Protein AF-0000000086531220 (afdb_homodimer)

Secondary structure (DSSP, 8-state):
---------HHHHHHHHHHHTT--HHHHHHHH---HHHHHHHHHHHHSS----PPPP--GGGGGSSHHHHHHHHHHHHHHHHHHHHHHHS--TT--GGGHHHHHHHHHHHHHHHHHTSGGG-SS-HHHHHHHHHHHHHHHHHTTTT----SEEEEE-TTT--EEEEETT-SS---TTTS---------/---------HHHHHHHHHHHTT--HHHHHHHH---HHHHHHHHHHHHSS----PPPP--GGGGGSSHHHHHHHHHHHHHHHHHHHHHHHS--TT--GGGHHHHHHHHHHHHHHHHHTSGGG-SS-HHHHHHHHHHHHHHHHHHTTT----SEEEEE-TTT--EEEEETT-SS---TTTS---------

InterPro domains:
  IPR007944 Flagellar transcriptional activator FlhC [PF05280] (13-143)

pLDDT: mean 85.83, std 17.4, range [22.25, 98.56]

Structure (mmCIF, N/CA/C/O backbone):
data_AF-0000000086531220-model_v1
#
loop_
_entity.id
_entity.type
_entity.pdbx_description
1 polymer 'Uncharacterized protein'
#
loop_
_atom_site.group_PDB
_atom_site.id
_atom_site.type_symbol
_atom_site.label_atom_id
_atom_site.label_alt_id
_atom_site.label_comp_id
_atom_site.label_asym_id
_atom_site.label_entity_id
_atom_site.label_seq_id
_atom_site.pdbx_PDB_ins_code
_atom_site.Cartn_x
_atom_site.Cartn_y
_atom_site.Cartn_z
_atom_site.occupancy
_atom_site.B_iso_or_equiv
_atom_site.auth_seq_id
_atom_site.auth_comp_id
_atom_site.auth_asym_id
_atom_site.auth_atom_id
_atom_site.pdbx_PDB_model_num
ATOM 1 N N . MET A 1 1 ? 17.875 44.375 4.316 1 23.31 1 MET A N 1
ATOM 2 C CA . MET A 1 1 ? 17.953 43.188 5.156 1 23.31 1 MET A CA 1
ATOM 3 C C . MET A 1 1 ? 17.062 42.062 4.609 1 23.31 1 MET A C 1
ATOM 5 O O . MET A 1 1 ? 15.844 42.219 4.508 1 23.31 1 MET A O 1
ATOM 9 N N . LEU A 1 2 ? 17.406 41.438 3.578 1 31.92 2 LEU A N 1
ATOM 10 C CA . LEU A 1 2 ? 16.625 40.344 3.014 1 31.92 2 LEU A CA 1
ATOM 11 C C . LEU A 1 2 ? 16.172 39.375 4.105 1 31.92 2 LEU A C 1
ATOM 13 O O . LEU A 1 2 ? 16.984 38.875 4.895 1 31.92 2 LEU A O 1
ATOM 17 N N . THR A 1 3 ? 15.125 39.594 4.812 1 38.12 3 THR A N 1
ATOM 18 C CA . THR A 1 3 ? 14.609 38.719 5.859 1 38.12 3 THR A CA 1
ATOM 19 C C . THR A 1 3 ? 14.82 37.25 5.488 1 38.12 3 THR A C 1
ATOM 21 O O . THR A 1 3 ? 14.398 36.812 4.414 1 38.12 3 THR A O 1
ATOM 24 N N . VAL A 1 4 ? 15.898 36.688 5.715 1 44.09 4 VAL A N 1
ATOM 25 C CA . VAL A 1 4 ? 16.234 35.281 5.625 1 44.09 4 VAL A CA 1
ATOM 26 C C . VAL A 1 4 ? 15 34.438 5.914 1 44.09 4 VAL A C 1
ATOM 28 O O . VAL A 1 4 ? 14.406 34.531 6.992 1 44.09 4 VAL A O 1
ATOM 31 N N . GLY A 1 5 ? 13.969 34.281 5.113 1 48.81 5 GLY A N 1
ATOM 32 C CA . GLY A 1 5 ? 12.703 33.562 5.25 1 48.81 5 GLY A CA 1
ATOM 33 C C . GLY A 1 5 ? 12.797 32.344 6.117 1 48.81 5 GLY A C 1
ATOM 34 O O . GLY A 1 5 ? 13.672 31.484 5.906 1 48.81 5 GLY A O 1
ATOM 35 N N . SER A 1 6 ? 12.648 32.469 7.504 1 64 6 SER A N 1
ATOM 36 C CA . SER A 1 6 ? 12.695 31.453 8.547 1 64 6 SER A CA 1
ATOM 37 C C . SER A 1 6 ? 12.195 30.109 8.023 1 64 6 SER A C 1
ATOM 39 O O . SER A 1 6 ? 11.383 30.062 7.102 1 64 6 SER A O 1
ATOM 41 N N . GLN A 1 7 ? 13 29.016 8.195 1 79.94 7 GLN A N 1
ATOM 42 C CA . GLN A 1 7 ? 12.594 27.656 7.871 1 79.94 7 GLN A CA 1
ATOM 43 C C . GLN A 1 7 ? 11.188 27.359 8.383 1 79.94 7 GLN A C 1
ATOM 45 O O . GLN A 1 7 ? 10.836 27.75 9.5 1 79.94 7 GLN A O 1
ATOM 50 N N . PRO A 1 8 ? 10.281 26.953 7.5 1 89.19 8 PRO A N 1
ATOM 51 C CA . PRO A 1 8 ? 8.93 26.641 7.953 1 89.19 8 PRO A CA 1
ATOM 52 C C . PRO A 1 8 ? 8.922 25.688 9.156 1 89.19 8 PRO A C 1
ATOM 54 O O . PRO A 1 8 ? 9.766 24.797 9.25 1 89.19 8 PRO A O 1
ATOM 57 N N . THR A 1 9 ? 8.086 26.078 10.062 1 91.5 9 THR A N 1
ATOM 58 C CA . THR A 1 9 ? 7.871 25.188 11.203 1 91.5 9 THR A CA 1
ATOM 59 C C . THR A 1 9 ? 7.289 23.859 10.758 1 91.5 9 THR A C 1
ATOM 61 O O . THR A 1 9 ? 6.852 23.719 9.609 1 91.5 9 THR A O 1
ATOM 64 N N . LEU A 1 10 ? 7.293 22.906 11.609 1 90.75 10 LEU A N 1
ATOM 65 C CA . LEU A 1 10 ? 6.652 21.625 11.336 1 90.75 10 LEU A CA 1
ATOM 66 C C . LEU A 1 10 ? 5.18 21.812 10.992 1 90.75 10 LEU A C 1
ATOM 68 O O . LEU A 1 10 ? 4.672 21.203 10.047 1 90.75 10 LEU A O 1
ATOM 72 N N . ASN A 1 11 ? 4.508 22.703 11.758 1 95.62 11 ASN A N 1
ATOM 73 C CA . ASN A 1 11 ? 3.096 22.969 11.531 1 95.62 11 ASN A CA 1
ATOM 74 C C . ASN A 1 11 ? 2.852 23.516 10.125 1 95.62 11 ASN A C 1
ATOM 76 O O . ASN A 1 11 ? 1.923 23.078 9.438 1 95.62 11 ASN A O 1
ATOM 80 N N . GLU A 1 12 ? 3.713 24.359 9.711 1 95.81 12 GLU A N 1
ATOM 81 C CA . GLU A 1 12 ? 3.562 24.969 8.391 1 95.81 12 GLU A CA 1
ATOM 82 C C . GLU A 1 12 ? 3.877 23.969 7.281 1 95.81 12 GLU A C 1
ATOM 84 O O . GLU A 1 12 ? 3.26 24 6.215 1 95.81 12 GLU A O 1
ATOM 89 N N . ARG A 1 13 ? 4.816 23.094 7.516 1 93.31 13 ARG A N 1
ATOM 90 C CA . ARG A 1 13 ? 5.133 22.062 6.547 1 93.31 13 ARG A CA 1
ATOM 91 C C . ARG A 1 13 ? 3.963 21.094 6.371 1 93.31 13 ARG A C 1
ATOM 93 O O . ARG A 1 13 ? 3.639 20.688 5.25 1 93.31 13 ARG A O 1
ATOM 100 N N . ILE A 1 14 ? 3.35 20.797 7.48 1 96 14 ILE A N 1
ATOM 101 C CA . ILE A 1 14 ? 2.174 19.922 7.438 1 96 14 ILE A CA 1
ATOM 102 C C . ILE A 1 14 ? 1.048 20.625 6.68 1 96 14 ILE A C 1
ATOM 104 O O . ILE A 1 14 ? 0.432 20.031 5.789 1 96 14 ILE A O 1
ATOM 108 N N . ALA A 1 15 ? 0.867 21.875 6.977 1 97.5 15 ALA A N 1
ATOM 109 C CA . ALA A 1 15 ? -0.176 22.641 6.297 1 97.5 15 ALA A CA 1
ATOM 110 C C . ALA A 1 15 ? 0.076 22.688 4.793 1 97.5 15 ALA A C 1
ATOM 112 O O . ALA A 1 15 ? -0.848 22.516 3.996 1 97.5 15 ALA A O 1
ATOM 113 N N . ARG A 1 16 ? 1.254 22.938 4.426 1 96.38 16 ARG A N 1
ATOM 114 C CA . ARG A 1 16 ? 1.603 23.062 3.014 1 96.38 16 ARG A CA 1
ATOM 115 C C . ARG A 1 16 ? 1.281 21.766 2.26 1 96.38 16 ARG A C 1
ATOM 117 O O . ARG A 1 16 ? 0.659 21.812 1.197 1 96.38 16 ARG A O 1
ATOM 124 N N . VAL A 1 17 ? 1.674 20.641 2.824 1 94.62 17 VAL A N 1
ATOM 125 C CA . VAL A 1 17 ? 1.435 19.344 2.193 1 94.62 17 VAL A CA 1
ATOM 126 C C . VAL A 1 17 ? -0.067 19.125 2.037 1 94.62 17 VAL A C 1
ATOM 128 O O . VAL A 1 17 ? 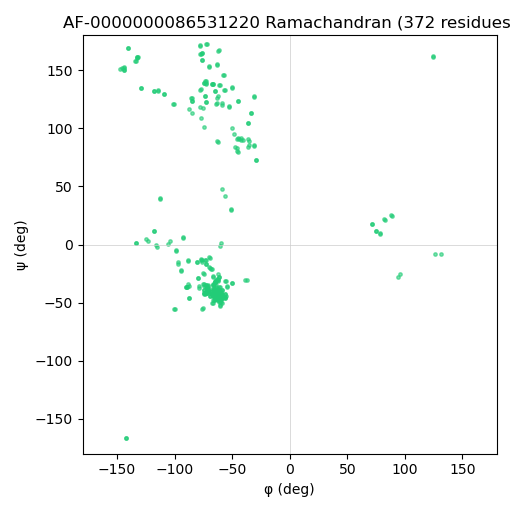-0.531 18.703 0.975 1 94.62 17 VAL A O 1
ATOM 131 N N . LEU A 1 18 ? -0.799 19.469 3.031 1 97.62 18 LEU A N 1
ATOM 132 C CA . LEU A 1 18 ? -2.234 19.219 3.023 1 97.62 18 LEU A CA 1
ATOM 133 C C . LEU A 1 18 ? -2.949 20.141 2.045 1 97.62 18 LEU A C 1
ATOM 135 O O . LEU A 1 18 ? -3.801 19.688 1.271 1 97.62 18 LEU A O 1
ATOM 139 N N . ILE A 1 19 ? -2.564 21.359 2.018 1 97.25 19 ILE A N 1
ATOM 140 C CA . ILE A 1 19 ? -3.188 22.312 1.111 1 97.25 19 ILE A CA 1
ATOM 141 C C . ILE A 1 19 ? -2.893 21.938 -0.335 1 97.25 19 ILE A C 1
ATOM 143 O O . ILE A 1 19 ? -3.793 21.922 -1.178 1 97.25 19 ILE A O 1
ATOM 147 N N . GLN A 1 20 ? -1.704 21.547 -0.57 1 95.75 20 GLN A N 1
ATOM 148 C CA . GLN A 1 20 ? -1.301 21.172 -1.918 1 95.75 20 GLN A CA 1
ATOM 149 C C . GLN A 1 20 ? -1.998 19.875 -2.354 1 95.75 20 GLN A C 1
ATOM 151 O O . GLN A 1 20 ? -2.131 19.609 -3.551 1 95.75 20 GLN A O 1
ATOM 156 N N . SER A 1 21 ? -2.473 19.078 -1.392 1 95.5 21 SER A N 1
ATOM 157 C CA . SER A 1 21 ? -3.143 17.828 -1.702 1 95.5 21 SER A CA 1
ATOM 158 C C . SER A 1 21 ? -4.652 18.016 -1.81 1 95.5 21 SER A C 1
ATOM 160 O O . SER A 1 21 ? -5.402 17.031 -1.901 1 95.5 21 SER A O 1
ATOM 162 N N . GLY A 1 22 ? -5.113 19.234 -1.737 1 93.94 22 GLY A N 1
ATOM 163 C CA . GLY A 1 22 ? -6.531 19.516 -1.883 1 93.94 22 GLY A CA 1
ATOM 164 C C . GLY A 1 22 ? -7.316 19.312 -0.603 1 93.94 22 GLY A C 1
ATOM 165 O O . GLY A 1 22 ? -8.531 19.109 -0.64 1 93.94 22 GLY A O 1
ATOM 166 N N . THR A 1 23 ? -6.641 19.344 0.419 1 96.12 23 THR A N 1
ATOM 167 C CA . THR A 1 23 ? -7.293 19.109 1.703 1 96.12 23 THR A CA 1
ATOM 168 C C . THR A 1 23 ? -8.117 20.328 2.119 1 96.12 23 THR A C 1
ATOM 170 O O . THR A 1 23 ? -7.676 21.469 1.974 1 96.12 23 THR A O 1
ATOM 173 N N . ARG A 1 24 ? -9.25 20.078 2.646 1 94.94 24 ARG A N 1
ATOM 174 C CA . ARG A 1 24 ? -10.148 21.141 3.072 1 94.94 24 ARG A CA 1
ATOM 175 C C . ARG A 1 24 ? -9.68 21.781 4.379 1 94.94 24 ARG A C 1
ATOM 177 O O . ARG A 1 24 ? -9 21.125 5.18 1 94.94 24 ARG A O 1
ATOM 184 N N . ARG A 1 25 ? -10.117 22.922 4.617 1 95.5 25 ARG A N 1
ATOM 185 C CA . ARG A 1 25 ? -9.617 23.797 5.68 1 95.5 25 ARG A CA 1
ATOM 186 C C . ARG A 1 25 ? -9.766 23.125 7.047 1 95.5 25 ARG A C 1
ATOM 188 O O . ARG A 1 25 ? -8.852 23.188 7.867 1 95.5 25 ARG A O 1
ATOM 195 N N . PRO A 1 26 ? -10.93 22.484 7.359 1 94.94 26 PRO A N 1
ATOM 196 C CA . PRO A 1 26 ? -11.07 21.922 8.703 1 94.94 26 PRO A CA 1
ATOM 197 C C . PRO A 1 26 ? -10.016 20.859 9.016 1 94.94 26 PRO A C 1
ATOM 199 O O . PRO A 1 26 ? -9.516 20.797 10.141 1 94.94 26 PRO A O 1
ATOM 202 N N . VAL A 1 27 ? -9.688 20.109 8.016 1 96.5 27 VAL A N 1
ATOM 203 C CA . VAL A 1 27 ? -8.672 19.062 8.203 1 96.5 27 VAL A CA 1
ATOM 204 C C . VAL A 1 27 ? -7.293 19.703 8.289 1 96.5 27 VAL A C 1
ATOM 206 O O . VAL A 1 27 ? -6.473 19.328 9.133 1 96.5 27 VAL A O 1
ATOM 209 N N . VAL A 1 28 ? -7.027 20.734 7.48 1 97.44 28 VAL A N 1
ATOM 210 C CA . VAL A 1 28 ? -5.754 21.438 7.531 1 97.44 28 VAL A CA 1
ATOM 211 C C . VAL A 1 28 ? -5.555 22.047 8.922 1 97.44 28 VAL A C 1
ATOM 213 O O . VAL A 1 28 ? -4.492 21.891 9.523 1 97.44 28 VAL A O 1
ATOM 216 N N . LYS A 1 29 ? -6.574 22.672 9.406 1 96.25 29 LYS A N 1
ATOM 217 C CA . LYS A 1 29 ? -6.512 23.297 10.719 1 96.25 29 LYS A CA 1
ATOM 218 C C . LYS A 1 29 ? -6.258 22.266 11.812 1 96.25 29 LYS A C 1
ATOM 220 O O . LYS A 1 29 ? -5.367 22.453 12.648 1 96.25 29 LYS A O 1
ATOM 225 N N . SER A 1 30 ? -6.957 21.188 11.773 1 95.25 30 SER A N 1
ATOM 226 C CA . SER A 1 30 ? -6.871 20.156 12.797 1 95.25 30 SER A CA 1
ATOM 227 C C . SER A 1 30 ? -5.496 19.5 12.812 1 95.25 30 SER A C 1
ATOM 229 O O . SER A 1 30 ? -4.922 19.266 13.875 1 95.25 30 SER A O 1
ATOM 231 N N . MET A 1 31 ? -4.957 19.266 11.633 1 96.38 31 MET A N 1
ATOM 232 C CA . MET A 1 31 ? -3.732 18.484 11.516 1 96.38 31 MET A CA 1
ATOM 233 C C . MET A 1 31 ? -2.5 19.375 11.641 1 96.38 31 MET A C 1
ATOM 235 O O . MET A 1 31 ? -1.465 18.938 12.148 1 96.38 31 MET A O 1
ATOM 239 N N . SER A 1 32 ? -2.547 20.578 11.141 1 97.25 32 SER A N 1
ATOM 240 C CA . SER A 1 32 ? -1.354 21.422 11.109 1 97.25 32 SER A CA 1
ATOM 241 C C . SER A 1 32 ? -1.218 22.25 12.383 1 97.25 32 SER A C 1
ATOM 243 O O . SER A 1 32 ? -0.118 22.688 12.734 1 97.25 32 SER A O 1
ATOM 245 N N . ARG A 1 33 ? -2.375 22.719 12.945 1 95.19 33 ARG A N 1
ATOM 246 C CA . ARG A 1 33 ? -2.438 23.562 14.133 1 95.19 33 ARG A CA 1
ATOM 247 C C . ARG A 1 33 ? -1.952 24.969 13.836 1 95.19 33 ARG A C 1
ATOM 249 O O . ARG A 1 33 ? -1.529 25.703 14.734 1 95.19 33 ARG A O 1
ATOM 256 N N . VAL A 1 34 ? -1.912 25.281 12.609 1 96.62 34 VAL A N 1
ATOM 257 C CA . VAL A 1 34 ? -1.604 26.656 12.195 1 96.62 34 VAL A CA 1
ATOM 258 C C . VAL A 1 34 ? -2.795 27.562 12.484 1 96.62 34 VAL A C 1
ATOM 260 O O . VAL A 1 34 ? -3.947 27.172 12.273 1 96.62 34 VAL A O 1
ATOM 263 N N . PRO A 1 35 ? -2.445 28.766 12.945 1 96.56 35 PRO A N 1
ATOM 264 C CA . PRO A 1 35 ? -3.549 29.703 13.195 1 96.56 35 PRO A CA 1
ATOM 265 C C . PRO A 1 35 ? -4.32 30.062 11.93 1 96.56 35 PRO A C 1
ATOM 267 O O . PRO A 1 35 ? -3.736 30.125 10.844 1 96.56 35 PRO A O 1
ATOM 270 N N . ASP A 1 36 ? -5.582 30.438 12.086 1 94.88 36 ASP A N 1
ATOM 271 C CA . ASP A 1 36 ? -6.539 30.641 11 1 94.88 36 ASP A CA 1
ATOM 272 C C . ASP A 1 36 ? -6.035 31.672 10 1 94.88 36 ASP A C 1
ATOM 274 O O . ASP A 1 36 ? -6.047 31.438 8.789 1 94.88 36 ASP A O 1
ATOM 278 N N . PRO A 1 37 ? -5.52 32.781 10.469 1 94.69 37 PRO A N 1
ATOM 279 C CA . PRO A 1 37 ? -5.078 33.781 9.484 1 94.69 37 PRO A CA 1
ATOM 280 C C . PRO A 1 37 ? -3.926 33.281 8.617 1 94.69 37 PRO A C 1
ATOM 282 O O . PRO A 1 37 ? -3.855 33.594 7.43 1 94.69 37 PRO A O 1
ATOM 285 N N . LYS A 1 38 ? -3.158 32.56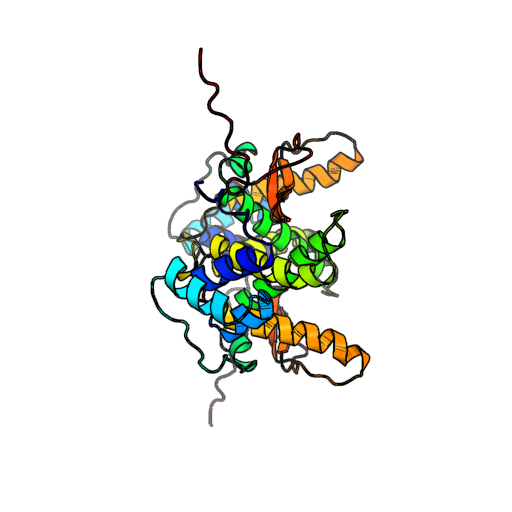2 9.219 1 96.25 38 LYS A N 1
ATOM 286 C CA . LYS A 1 38 ? -2.016 32.062 8.477 1 96.25 38 LYS A CA 1
ATOM 287 C C . LYS A 1 38 ? -2.447 30.953 7.512 1 96.25 38 LYS A C 1
ATOM 289 O O . LYS A 1 38 ? -1.89 30.828 6.418 1 96.25 38 LYS A O 1
ATOM 294 N N . ILE A 1 39 ? -3.377 30.125 7.859 1 96.31 39 ILE A N 1
ATOM 295 C CA . ILE A 1 39 ? -3.9 29.094 6.965 1 96.31 39 ILE A CA 1
ATOM 296 C C . ILE A 1 39 ? -4.465 29.75 5.707 1 96.31 39 ILE A C 1
ATOM 298 O O . ILE A 1 39 ? -4.207 29.297 4.59 1 96.31 39 ILE A O 1
ATOM 302 N N . ASP A 1 40 ? -5.227 30.812 5.945 1 94.94 40 ASP A N 1
ATOM 303 C CA . ASP A 1 40 ? -5.809 31.531 4.809 1 94.94 40 ASP A CA 1
ATOM 304 C C . ASP A 1 40 ? -4.719 32.062 3.873 1 94.94 40 ASP A C 1
ATOM 306 O O . ASP A 1 40 ? -4.84 31.938 2.65 1 94.94 40 ASP A O 1
ATOM 310 N N . GLN A 1 41 ? -3.734 32.594 4.473 1 96.19 41 GLN A N 1
ATOM 311 C CA . GLN A 1 41 ? -2.6 33.062 3.693 1 96.19 41 GLN A CA 1
ATOM 312 C C . GLN A 1 41 ? -1.94 31.938 2.918 1 96.19 41 GLN A C 1
ATOM 314 O O . GLN A 1 41 ? -1.582 32.094 1.749 1 96.19 41 GLN A O 1
ATOM 319 N N . MET A 1 42 ? -1.843 30.859 3.543 1 96.81 42 MET A N 1
ATOM 320 C CA . MET A 1 42 ? -1.149 29.734 2.934 1 96.81 42 MET A CA 1
ATOM 321 C C . MET A 1 42 ? -1.962 29.156 1.78 1 96.81 42 MET A C 1
ATOM 323 O O . MET A 1 42 ? -1.396 28.703 0.78 1 96.81 42 MET A O 1
ATOM 327 N N . TYR A 1 43 ? -3.246 29.156 1.864 1 96.31 43 TYR A N 1
ATOM 328 C CA . TYR A 1 43 ? -4.062 28.703 0.743 1 96.31 43 TYR A CA 1
ATOM 329 C C . TYR A 1 43 ? -3.818 29.562 -0.491 1 96.31 43 TYR A C 1
ATOM 331 O O . TYR A 1 43 ? -3.607 29.047 -1.588 1 96.31 43 TYR A O 1
ATOM 339 N N . THR A 1 44 ? -3.793 30.844 -0.272 1 95.12 44 THR A N 1
ATOM 340 C CA . THR A 1 44 ? -3.553 31.781 -1.37 1 95.12 44 THR A CA 1
ATOM 341 C C . THR A 1 44 ? -2.158 31.578 -1.956 1 95.12 44 THR A C 1
ATOM 343 O O . THR A 1 44 ? -1.988 31.562 -3.178 1 95.12 44 THR A O 1
ATOM 346 N N . GLN A 1 45 ? -1.237 31.375 -1.149 1 94.75 45 GLN A N 1
ATOM 347 C CA . GLN A 1 45 ? 0.156 31.234 -1.559 1 94.75 45 GLN A CA 1
ATOM 348 C C . GLN A 1 45 ? 0.383 29.922 -2.297 1 94.75 45 GLN A C 1
ATOM 350 O O . GLN A 1 45 ? 1.1 29.875 -3.299 1 94.75 45 GLN A O 1
ATOM 355 N N . GLU A 1 46 ? -0.284 28.859 -1.84 1 94.5 46 GLU A N 1
ATOM 356 C CA . GLU A 1 46 ? 0.044 27.516 -2.316 1 94.5 46 GLU A CA 1
ATOM 357 C C . GLU A 1 46 ? -0.777 27.156 -3.551 1 94.5 46 GLU A C 1
ATOM 359 O O . GLU A 1 46 ? -0.29 26.469 -4.445 1 94.5 46 GLU A O 1
ATOM 364 N N . ILE A 1 47 ? -2.039 27.594 -3.613 1 92.88 47 ILE A N 1
ATOM 365 C CA . ILE A 1 47 ? -2.875 27.094 -4.695 1 92.88 47 ILE A CA 1
ATOM 366 C C . ILE A 1 47 ? -3.621 28.25 -5.359 1 92.88 47 ILE A C 1
ATOM 368 O O . ILE A 1 47 ? -4.453 28.031 -6.242 1 92.88 47 ILE A O 1
ATOM 372 N N . GLY A 1 48 ? -3.426 29.453 -4.93 1 90.88 48 GLY A N 1
ATOM 373 C CA . GLY A 1 48 ? -3.91 30.641 -5.617 1 90.88 48 GLY A CA 1
ATOM 374 C C . GLY A 1 48 ? -5.387 30.906 -5.379 1 90.88 48 GLY A C 1
ATOM 375 O O . GLY A 1 48 ? -6.027 31.609 -6.152 1 90.88 48 GLY A O 1
ATOM 376 N N . ARG A 1 49 ? -6.047 30.188 -4.449 1 88.88 49 ARG A N 1
ATOM 377 C CA . ARG A 1 49 ? -7.453 30.391 -4.129 1 88.88 49 ARG A CA 1
ATOM 378 C C . ARG A 1 49 ? -7.699 30.266 -2.629 1 88.88 49 ARG A C 1
ATOM 380 O O . ARG A 1 49 ? -6.832 29.781 -1.893 1 88.88 49 ARG A O 1
ATOM 387 N N . ASN A 1 50 ? -8.852 30.656 -2.305 1 87.5 50 ASN A N 1
ATOM 388 C CA . ASN A 1 50 ? -9.234 30.594 -0.898 1 87.5 50 ASN A CA 1
ATOM 389 C C . ASN A 1 50 ? -9.594 29.156 -0.479 1 87.5 50 ASN A C 1
ATOM 391 O O . ASN A 1 50 ? -9.875 28.312 -1.327 1 87.5 50 ASN A O 1
ATOM 395 N N . SER A 1 51 ? -9.617 29 0.824 1 84.81 51 SER A N 1
ATOM 396 C CA . SER A 1 51 ? -9.977 27.703 1.402 1 84.81 51 SER A CA 1
ATOM 397 C C . SER A 1 51 ? -11.453 27.391 1.203 1 84.81 51 SER A C 1
ATOM 399 O O . SER A 1 51 ? -12.258 28.312 0.997 1 84.81 51 SER A O 1
ATOM 401 N N . THR A 1 52 ? -11.75 26.125 1.174 1 82.12 52 THR A N 1
ATOM 402 C CA . THR A 1 52 ? -13.133 25.672 1.189 1 82.12 52 THR A CA 1
ATOM 403 C C . THR A 1 52 ? -13.469 25.016 2.525 1 82.12 52 THR A C 1
ATOM 405 O O . THR A 1 52 ? -12.641 24.312 3.102 1 82.12 52 THR A O 1
ATOM 408 N N . SER A 1 53 ? -14.602 25.453 3.148 1 78.56 53 SER A N 1
ATOM 409 C CA . SER A 1 53 ? -14.961 24.969 4.48 1 78.56 53 SER A CA 1
ATOM 410 C C . SER A 1 53 ? -16.219 24.109 4.445 1 78.56 53 SER A C 1
ATOM 412 O O . SER A 1 53 ? -16.938 24.016 5.438 1 78.56 53 SER A O 1
ATOM 414 N N . GLY A 1 54 ? -16.484 23.281 3.537 1 77.69 54 GLY A N 1
ATOM 415 C CA . GLY A 1 54 ? -17.672 22.453 3.52 1 77.69 54 GLY A CA 1
ATOM 416 C C . GLY A 1 54 ? -17.609 21.281 4.492 1 77.69 54 GLY A C 1
ATOM 417 O O . GLY A 1 54 ? -16.578 21.062 5.133 1 77.69 54 GLY A O 1
ATOM 418 N N . GLN A 1 55 ? -18.781 20.672 4.746 1 83.06 55 GLN A N 1
ATOM 419 C CA . GLN A 1 55 ? -18.875 19.516 5.621 1 83.06 55 GLN A CA 1
ATOM 420 C C . GLN A 1 55 ? -17.969 18.375 5.137 1 83.06 55 GLN A C 1
ATOM 422 O O . GLN A 1 55 ? -17.859 18.141 3.934 1 83.06 55 GLN A O 1
ATOM 427 N N . LEU A 1 56 ? -17.25 17.859 6.109 1 84.56 56 LEU A N 1
ATOM 428 C CA . LEU A 1 56 ? -16.422 16.688 5.797 1 84.56 56 LEU A CA 1
ATOM 429 C C . LEU A 1 56 ? -17.266 15.445 5.602 1 84.56 56 LEU A C 1
ATOM 431 O O . LEU A 1 56 ? -18.281 15.266 6.289 1 84.56 56 LEU A O 1
ATOM 435 N N . PRO A 1 57 ? -16.875 14.656 4.578 1 83.81 57 PRO A N 1
ATOM 436 C CA . PRO A 1 57 ? -17.578 13.375 4.449 1 83.81 57 PRO A CA 1
ATOM 437 C C . PRO A 1 57 ? -17.438 12.5 5.695 1 83.81 57 PRO A C 1
ATOM 439 O O . PRO A 1 57 ? -16.328 12.281 6.184 1 83.81 57 PRO A O 1
ATOM 442 N N . SER A 1 58 ? -18.688 12.188 6.238 1 81.19 58 SER A N 1
ATOM 443 C CA . SER A 1 58 ? -18.625 11.5 7.523 1 81.19 58 SER A CA 1
ATOM 444 C C . SER A 1 58 ? -19.203 10.094 7.43 1 81.19 58 SER A C 1
ATOM 446 O O . SER A 1 58 ? -19.078 9.305 8.367 1 81.19 58 SER A O 1
ATOM 448 N N . SER A 1 59 ? -19.656 9.703 6.344 1 88.94 59 SER A N 1
ATOM 449 C CA . SER A 1 59 ? -20.281 8.391 6.262 1 88.94 59 SER A CA 1
ATOM 450 C C . SER A 1 59 ? -19.234 7.281 6.215 1 88.94 59 SER A C 1
ATOM 452 O O . SER A 1 59 ? -18.484 7.176 5.25 1 88.94 59 SER A O 1
ATOM 454 N N . LEU A 1 60 ? -19.281 6.453 7.18 1 92.19 60 LEU A N 1
ATOM 455 C CA . LEU A 1 60 ? -18.344 5.332 7.246 1 92.19 60 LEU A CA 1
ATOM 456 C C . LEU A 1 60 ? -18.734 4.242 6.25 1 92.19 60 LEU A C 1
ATOM 458 O O . LEU A 1 60 ? -17.891 3.455 5.82 1 92.19 60 LEU A O 1
ATOM 462 N N . GLU A 1 61 ? -20.016 4.242 5.934 1 92.69 61 GLU A N 1
ATOM 463 C CA . GLU A 1 61 ? -20.5 3.258 4.965 1 92.69 61 GLU A CA 1
ATOM 464 C C . GLU A 1 61 ? -19.828 3.447 3.607 1 92.69 61 GLU A C 1
ATOM 466 O O . GLU A 1 61 ? -19.688 2.492 2.84 1 92.69 61 GLU A O 1
ATOM 471 N N . TRP A 1 62 ? -19.438 4.613 3.336 1 95.94 62 TRP A N 1
ATOM 472 C CA . TRP A 1 62 ? -18.766 4.93 2.078 1 95.94 62 TRP A CA 1
ATOM 473 C C . TRP A 1 62 ? -17.547 4.035 1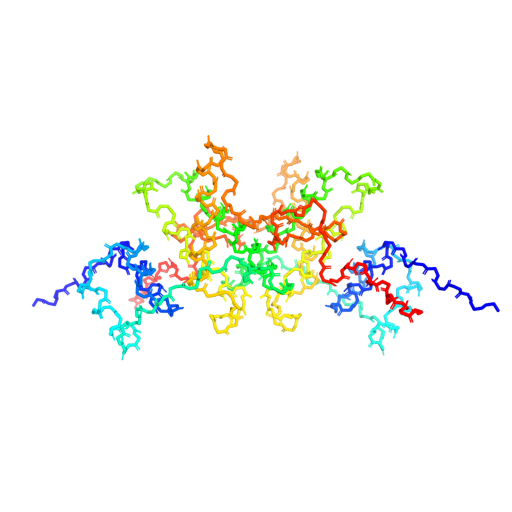.867 1 95.94 62 TRP A C 1
ATOM 475 O O . TRP A 1 62 ? -17.266 3.631 0.739 1 95.94 62 TRP A O 1
ATOM 485 N N . PHE A 1 63 ? -16.844 3.689 2.9 1 96.75 63 PHE A N 1
ATOM 486 C CA . PHE A 1 63 ? -15.609 2.918 2.824 1 96.75 63 PHE A CA 1
ATOM 487 C C . PHE A 1 63 ? -15.891 1.477 2.418 1 96.75 63 PHE A C 1
ATOM 489 O O . PHE A 1 63 ? -14.977 0.725 2.086 1 96.75 63 PHE A O 1
ATOM 496 N N . THR A 1 64 ? -17.188 1.086 2.422 1 96.5 64 THR A N 1
ATOM 497 C CA . THR A 1 64 ? -17.516 -0.307 2.139 1 96.5 64 THR A CA 1
ATOM 498 C C . THR A 1 64 ? -18.375 -0.416 0.886 1 96.5 64 THR A C 1
ATOM 500 O O . THR A 1 64 ? -18.922 -1.481 0.591 1 96.5 64 THR A O 1
ATOM 503 N N . LYS A 1 65 ? -18.484 0.639 0.155 1 95.56 65 LYS A N 1
ATOM 504 C CA . LYS A 1 65 ? -19.438 0.721 -0.958 1 95.56 65 LYS A CA 1
ATOM 505 C C . LYS A 1 65 ? -18.969 -0.136 -2.133 1 95.56 65 LYS A C 1
ATOM 507 O O . LYS A 1 65 ? -19.797 -0.74 -2.828 1 95.56 65 LYS A O 1
ATOM 512 N N . THR A 1 66 ? -17.656 -0.088 -2.422 1 96.5 66 THR A N 1
ATOM 513 C CA . THR A 1 66 ? -17.125 -0.868 -3.535 1 96.5 66 THR A CA 1
ATOM 514 C C . THR A 1 66 ? -15.875 -1.632 -3.113 1 96.5 66 THR A C 1
ATOM 516 O O . THR A 1 66 ? -15.203 -1.253 -2.15 1 96.5 66 THR A O 1
ATOM 519 N N . HIS A 1 67 ? -15.609 -2.594 -3.893 1 95.44 67 HIS A N 1
ATOM 520 C CA . HIS A 1 67 ? -14.422 -3.414 -3.676 1 95.44 67 HIS A CA 1
ATOM 521 C C . HIS A 1 67 ? -13.148 -2.57 -3.742 1 95.44 67 HIS A C 1
ATOM 523 O O . HIS A 1 67 ? -12.258 -2.715 -2.902 1 95.44 67 HIS A O 1
ATOM 529 N N . ARG A 1 68 ? -13.133 -1.728 -4.672 1 96.5 68 ARG A N 1
ATOM 530 C CA . ARG A 1 68 ? -11.969 -0.87 -4.875 1 96.5 68 ARG A CA 1
ATOM 531 C C . ARG A 1 68 ? -11.727 0.023 -3.66 1 96.5 68 ARG A C 1
ATOM 533 O O . ARG A 1 68 ? -10.609 0.116 -3.162 1 96.5 68 ARG A O 1
ATOM 540 N N . ILE A 1 69 ? -12.742 0.658 -3.166 1 97.75 69 ILE A N 1
ATOM 541 C CA . ILE A 1 69 ? -12.625 1.544 -2.014 1 97.75 69 ILE A CA 1
ATOM 542 C C . ILE A 1 69 ? -12.18 0.746 -0.791 1 97.75 69 ILE A C 1
ATOM 544 O O . ILE A 1 69 ? -11.312 1.188 -0.037 1 97.75 69 ILE A O 1
ATOM 548 N N . GLN A 1 70 ? -12.68 -0.43 -0.635 1 97.94 70 GLN A N 1
ATOM 549 C CA . GLN A 1 70 ? -12.336 -1.286 0.495 1 97.94 70 GLN A CA 1
ATOM 550 C C . GLN A 1 70 ? -10.844 -1.61 0.506 1 97.94 70 GLN A C 1
ATOM 552 O O . GLN A 1 70 ? -10.195 -1.543 1.553 1 97.94 70 GLN A O 1
ATOM 557 N N . MET A 1 71 ? -10.312 -1.847 -0.628 1 97.5 71 MET A N 1
ATOM 558 C CA . MET A 1 71 ? -8.914 -2.234 -0.745 1 97.5 71 MET A CA 1
ATOM 559 C C . MET A 1 71 ? -7.996 -1.038 -0.515 1 97.5 71 MET A C 1
ATOM 561 O O . MET A 1 71 ? -6.961 -1.159 0.146 1 97.5 71 MET A O 1
ATOM 565 N N . HIS A 1 72 ? -8.367 0.08 -1.06 1 98.56 72 HIS A N 1
ATOM 566 C CA . HIS A 1 72 ? -7.578 1.29 -0.864 1 98.56 72 HIS A CA 1
ATOM 567 C C . HIS A 1 72 ? -7.605 1.737 0.593 1 98.56 72 HIS A C 1
ATOM 569 O O . HIS A 1 72 ? -6.582 2.16 1.137 1 98.56 72 HIS A O 1
ATOM 575 N N . ALA A 1 73 ? -8.75 1.602 1.178 1 98.31 73 ALA A N 1
ATOM 576 C CA . ALA A 1 73 ? -8.867 1.99 2.58 1 98.31 73 ALA A CA 1
ATOM 577 C C . ALA A 1 73 ? -8.023 1.088 3.475 1 98.31 73 ALA A C 1
ATOM 579 O O . ALA A 1 73 ? -7.391 1.56 4.418 1 98.31 73 ALA A O 1
ATOM 580 N N . ALA A 1 74 ? -8.047 -0.19 3.203 1 97.62 74 ALA A N 1
ATOM 581 C CA . ALA A 1 74 ? -7.211 -1.12 3.957 1 97.62 74 ALA A CA 1
ATOM 582 C C . ALA A 1 74 ? -5.734 -0.768 3.816 1 97.62 74 ALA A C 1
ATOM 584 O O . ALA A 1 74 ? -4.992 -0.763 4.805 1 97.62 74 ALA A O 1
ATOM 585 N N . PHE A 1 75 ? -5.34 -0.408 2.592 1 97.94 75 PHE A N 1
ATOM 586 C CA . PHE A 1 75 ? -3.963 0.01 2.361 1 97.94 75 PHE A CA 1
ATOM 587 C C . PHE A 1 75 ? -3.623 1.242 3.191 1 97.94 75 PHE A C 1
ATOM 589 O O . PHE A 1 75 ? -2.592 1.278 3.865 1 97.94 75 PHE A O 1
ATOM 596 N N . LEU A 1 76 ? -4.438 2.211 3.129 1 98.44 76 LEU A N 1
ATOM 597 C CA . LEU A 1 76 ? -4.191 3.473 3.816 1 98.44 76 LEU A CA 1
ATOM 598 C C . LEU A 1 76 ? -4.074 3.258 5.32 1 98.44 76 LEU A C 1
ATOM 600 O O . LEU A 1 76 ? -3.172 3.801 5.965 1 98.44 76 LEU A O 1
ATOM 604 N N . LEU A 1 77 ? -4.941 2.443 5.867 1 97.31 77 LEU A N 1
ATOM 605 C CA . LEU A 1 77 ? -4.91 2.193 7.301 1 97.31 77 LEU A CA 1
ATOM 606 C C . LEU A 1 77 ? -3.639 1.449 7.695 1 97.31 77 LEU A C 1
ATOM 608 O O . LEU A 1 77 ? -2.99 1.801 8.688 1 97.31 77 LEU A O 1
ATOM 612 N N . LEU A 1 78 ? -3.297 0.502 6.918 1 95.31 78 LEU A N 1
ATOM 613 C CA . LEU A 1 78 ? -2.102 -0.287 7.199 1 95.31 78 LEU A CA 1
ATOM 614 C C . LEU A 1 78 ? -0.843 0.558 7.039 1 95.31 78 LEU A C 1
ATOM 616 O O . LEU A 1 78 ? 0.085 0.455 7.844 1 95.31 78 LEU A O 1
ATOM 620 N N . ALA A 1 79 ? -0.82 1.341 5.992 1 96.12 79 ALA A N 1
ATOM 621 C CA . ALA A 1 79 ? 0.3 2.254 5.781 1 96.12 79 ALA A CA 1
ATOM 622 C C . ALA A 1 79 ? 0.45 3.219 6.953 1 96.12 79 ALA A C 1
ATOM 624 O O . ALA A 1 79 ? 1.554 3.41 7.473 1 96.12 79 ALA A O 1
ATOM 625 N N . TYR A 1 80 ? -0.649 3.781 7.398 1 96.56 80 TYR A N 1
ATOM 626 C CA . TYR A 1 80 ? -0.626 4.719 8.516 1 96.56 80 TYR A CA 1
ATOM 627 C C . TYR A 1 80 ? -0.078 4.055 9.773 1 96.56 80 TYR A C 1
ATOM 629 O O . TYR A 1 80 ? 0.783 4.617 10.453 1 96.56 80 TYR A O 1
ATOM 637 N N . ARG A 1 81 ? -0.567 2.889 10.039 1 93.62 81 ARG A N 1
ATOM 638 C CA . ARG A 1 81 ? -0.142 2.172 11.234 1 93.62 81 ARG A CA 1
ATOM 639 C C . ARG A 1 81 ? 1.354 1.878 11.195 1 93.62 81 ARG A C 1
ATOM 641 O O . ARG A 1 81 ? 2.043 2.006 12.211 1 93.62 81 ARG A O 1
ATOM 648 N N . ARG A 1 82 ? 1.809 1.552 10.07 1 89.31 82 ARG A N 1
ATOM 649 C CA . ARG A 1 82 ? 3.227 1.241 9.922 1 89.31 82 ARG A CA 1
ATOM 650 C C . ARG A 1 82 ? 4.086 2.486 10.133 1 89.31 82 ARG A C 1
ATOM 652 O O . ARG A 1 82 ? 5.074 2.447 10.859 1 89.31 82 ARG A O 1
ATOM 659 N N . ILE A 1 83 ? 3.729 3.518 9.461 1 92 83 ILE A N 1
ATOM 660 C CA . ILE A 1 83 ? 4.492 4.758 9.555 1 92 83 ILE A CA 1
ATOM 661 C C . ILE A 1 83 ? 4.438 5.293 10.984 1 92 83 ILE A C 1
ATOM 663 O O . ILE A 1 83 ? 5.457 5.711 11.531 1 92 83 ILE A O 1
ATOM 667 N N . HIS A 1 84 ? 3.238 5.258 11.555 1 92.44 84 HIS A N 1
ATOM 668 C CA . HIS A 1 84 ? 3.059 5.703 12.93 1 92.44 84 HIS A CA 1
ATOM 669 C C . HIS A 1 84 ? 3.975 4.941 13.883 1 92.44 84 HIS A C 1
ATOM 671 O O . HIS A 1 84 ? 4.645 5.547 14.727 1 92.44 84 HIS A O 1
ATOM 677 N N . LYS A 1 85 ? 4.039 3.652 13.711 1 88.25 85 LYS A N 1
ATOM 678 C CA . LYS A 1 85 ? 4.883 2.805 14.547 1 88.25 85 LYS A CA 1
ATOM 679 C C . LYS A 1 85 ? 6.359 3.135 14.359 1 88.25 85 LYS A C 1
ATOM 681 O O . LYS A 1 85 ? 7.117 3.193 15.328 1 88.25 85 LYS A O 1
ATOM 686 N N . SER A 1 86 ? 6.742 3.352 13.164 1 84.69 86 SER A N 1
ATOM 687 C CA . SER A 1 86 ? 8.133 3.67 12.859 1 84.69 86 SER A CA 1
ATOM 688 C C . SER A 1 86 ? 8.547 5.004 13.477 1 84.69 86 SER A C 1
ATOM 690 O O . SER A 1 86 ? 9.664 5.141 13.977 1 84.69 86 SER A O 1
ATOM 692 N N . LEU A 1 87 ? 7.633 5.926 13.391 1 88.88 87 LEU A N 1
ATOM 693 C CA . LEU A 1 87 ? 7.906 7.234 13.977 1 88.88 87 LEU A CA 1
ATOM 694 C C . LEU A 1 87 ? 8.008 7.141 15.492 1 88.88 87 LEU A C 1
ATOM 696 O O . LEU A 1 87 ? 8.836 7.816 16.109 1 88.88 87 LEU A O 1
ATOM 700 N N . ARG A 1 88 ? 7.234 6.293 16.062 1 86.19 88 ARG A N 1
ATOM 701 C CA . ARG A 1 88 ? 7.199 6.137 17.5 1 86.19 88 ARG A CA 1
ATOM 702 C C . ARG A 1 88 ? 8.438 5.41 18.016 1 86.19 88 ARG A C 1
ATOM 704 O O . ARG A 1 88 ? 8.953 5.715 19.094 1 86.19 88 ARG A O 1
ATOM 711 N N . SER A 1 89 ? 8.852 4.336 17.281 1 79.88 89 SER A N 1
ATOM 712 C CA . SER A 1 89 ? 9.984 3.514 17.703 1 79.88 89 SER A CA 1
ATOM 713 C C . SER A 1 89 ? 11.305 4.227 17.438 1 79.88 89 SER A C 1
ATOM 715 O O . SER A 1 89 ? 12.328 3.883 18.031 1 79.88 89 SER A O 1
ATOM 717 N N . GLY A 1 90 ? 11.344 4.961 16.422 1 67.19 90 GLY A N 1
ATOM 718 C CA . GLY A 1 90 ? 12.586 5.641 16.109 1 67.19 90 GLY A CA 1
ATOM 719 C C . GLY A 1 90 ? 13.008 6.629 17.188 1 67.19 90 GLY A C 1
ATOM 720 O O . GLY A 1 90 ? 12.172 7.129 17.938 1 67.19 90 GLY A O 1
ATOM 721 N N . THR A 1 91 ? 14.234 6.395 17.594 1 55.53 91 THR A N 1
ATOM 722 C CA . THR A 1 91 ? 14.898 7.254 18.578 1 55.53 91 THR A CA 1
ATOM 723 C C . THR A 1 91 ? 14.805 8.719 18.156 1 55.53 91 THR A C 1
ATOM 725 O O . THR A 1 91 ? 15.797 9.312 17.719 1 55.53 91 THR A O 1
ATOM 728 N N . TYR A 1 92 ? 13.703 8.984 17.453 1 54.31 92 TYR A N 1
ATOM 729 C CA . TYR A 1 92 ? 13.797 10.383 17.047 1 54.31 92 TYR A CA 1
ATOM 730 C C . TYR A 1 92 ? 13.828 11.305 18.266 1 54.31 92 TYR A C 1
ATOM 732 O O . TYR A 1 92 ? 12.82 11.461 18.953 1 54.31 92 TYR A O 1
ATOM 740 N N . GLU A 1 93 ? 15.023 11.445 18.641 1 54.5 93 GLU A N 1
ATOM 741 C CA . GLU A 1 93 ? 15.328 12.516 19.578 1 54.5 93 GLU A CA 1
ATOM 742 C C . GLU A 1 93 ? 14.719 13.836 19.141 1 54.5 93 GLU A C 1
ATOM 744 O O . GLU A 1 93 ? 14.961 14.289 18.016 1 54.5 93 GLU A O 1
ATOM 749 N N . GLY A 1 94 ? 13.57 14.188 19.625 1 63.81 94 GLY A N 1
ATOM 750 C CA . GLY A 1 94 ? 13.141 15.57 19.516 1 63.81 94 GLY A CA 1
ATOM 751 C C . GLY A 1 94 ? 11.727 15.711 18.984 1 63.81 94 GLY A C 1
ATOM 752 O O . GLY A 1 94 ? 11.195 16.828 18.906 1 63.81 94 GLY A O 1
ATOM 753 N N . MET A 1 95 ? 11.242 14.516 18.562 1 75.44 95 MET A N 1
ATOM 754 C CA . MET A 1 95 ? 9.883 14.711 18.078 1 75.44 95 MET A CA 1
ATOM 755 C C . MET A 1 95 ? 8.883 14.633 19.234 1 75.44 95 MET A C 1
ATOM 757 O O . MET A 1 95 ? 8.969 13.734 20.078 1 75.44 95 MET A O 1
ATOM 761 N N . MET A 1 96 ? 8.141 15.664 19.281 1 83.31 96 MET A N 1
ATOM 762 C CA . MET A 1 96 ? 7.078 15.656 20.297 1 83.31 96 MET A CA 1
ATOM 763 C C . MET A 1 96 ? 6.059 14.562 20 1 83.31 96 MET A C 1
ATOM 765 O O . MET A 1 96 ? 5.641 14.391 18.859 1 83.31 96 MET A O 1
ATOM 769 N N . PRO A 1 97 ? 5.707 13.805 20.953 1 85.56 97 PRO A N 1
ATOM 770 C CA . PRO A 1 97 ? 4.754 12.711 20.781 1 85.56 97 PRO A CA 1
ATOM 771 C C . PRO A 1 97 ? 3.473 13.148 20.078 1 85.56 97 PRO A C 1
ATOM 773 O O . PRO A 1 97 ? 2.902 12.383 19.297 1 85.56 97 PRO A O 1
ATOM 776 N N . ASP A 1 98 ? 3.121 14.375 20.344 1 88.69 98 ASP A N 1
ATOM 777 C CA . ASP A 1 98 ? 1.862 14.867 19.797 1 88.69 98 ASP A CA 1
ATOM 778 C C . ASP A 1 98 ? 1.982 15.117 18.281 1 88.69 98 ASP A C 1
ATOM 780 O O . ASP A 1 98 ? 0.974 15.273 17.594 1 88.69 98 ASP A O 1
ATOM 784 N N . SER A 1 99 ? 3.166 15.141 17.734 1 92.38 99 SER A N 1
ATOM 785 C CA . SER A 1 99 ? 3.387 15.414 16.312 1 92.38 99 SER A CA 1
ATOM 786 C C . SER A 1 99 ? 3.33 14.133 15.492 1 92.38 99 SER A C 1
ATOM 788 O O . SER A 1 99 ? 3.178 14.188 14.266 1 92.38 99 SER A O 1
ATOM 790 N N . ILE A 1 100 ? 3.389 12.992 16.141 1 92 100 ILE A N 1
ATOM 791 C CA . ILE A 1 100 ? 3.564 11.703 15.477 1 92 100 ILE A CA 1
ATOM 792 C C . ILE A 1 100 ? 2.338 11.391 14.625 1 92 100 ILE A C 1
ATOM 794 O O . ILE A 1 100 ? 2.461 11.109 13.43 1 92 100 ILE A O 1
ATOM 798 N N . PRO A 1 101 ? 1.105 11.555 15.188 1 94.62 101 PRO A N 1
ATOM 799 C CA . PRO A 1 101 ? -0.058 11.25 14.352 1 94.62 101 PRO A CA 1
ATOM 800 C C . PRO A 1 101 ? -0.187 12.195 13.156 1 94.62 101 PRO A C 1
ATOM 802 O O . PRO A 1 101 ? -0.6 11.766 12.07 1 94.62 101 PRO A O 1
ATOM 805 N N . ARG A 1 102 ? 0.214 13.406 13.312 1 95.75 102 ARG A N 1
ATOM 806 C CA . ARG A 1 102 ? 0.098 14.414 12.258 1 95.75 102 ARG A CA 1
ATOM 807 C C . ARG A 1 102 ? 1.106 14.156 11.141 1 95.75 102 ARG A C 1
ATOM 809 O O . ARG A 1 102 ? 0.765 14.234 9.961 1 95.75 102 ARG A O 1
ATOM 816 N N . ILE A 1 103 ? 2.281 13.789 11.5 1 93.88 103 ILE A N 1
ATOM 817 C CA . ILE A 1 103 ? 3.32 13.461 10.531 1 93.88 103 ILE A CA 1
ATOM 818 C C . ILE A 1 103 ? 2.963 12.164 9.805 1 93.88 103 ILE A C 1
ATOM 820 O O . ILE A 1 103 ? 3.07 12.07 8.586 1 93.88 103 ILE A O 1
ATOM 824 N N . ALA A 1 104 ? 2.516 11.188 10.578 1 95.25 104 ALA A N 1
ATOM 825 C CA . ALA A 1 104 ? 2.111 9.914 9.992 1 95.25 104 ALA A CA 1
ATOM 826 C C . ALA A 1 104 ? 0.993 10.102 8.969 1 95.25 104 ALA A C 1
ATOM 828 O O . ALA A 1 104 ? 0.979 9.453 7.926 1 95.25 104 ALA A O 1
ATOM 829 N N . PHE A 1 105 ? 0.097 10.969 9.281 1 97.38 105 PHE A N 1
ATOM 830 C CA . PHE A 1 105 ? -1.009 11.273 8.383 1 97.38 105 PHE A CA 1
ATOM 831 C C . PHE A 1 105 ? -0.492 11.812 7.051 1 97.38 105 PHE A C 1
ATOM 833 O O . PHE A 1 105 ? -0.835 11.289 5.988 1 97.38 105 PHE A O 1
ATOM 840 N N . THR A 1 106 ? 0.341 12.812 7.031 1 96.88 106 THR A N 1
ATOM 841 C CA . THR A 1 106 ? 0.837 13.445 5.816 1 96.88 106 THR A CA 1
ATOM 842 C C . THR A 1 106 ? 1.697 12.477 5.008 1 96.88 106 THR A C 1
ATOM 844 O O . THR A 1 106 ? 1.618 12.445 3.779 1 96.88 106 THR A O 1
ATOM 847 N N . ARG A 1 107 ? 2.445 11.688 5.746 1 95.75 107 ARG A N 1
ATOM 848 C CA . ARG A 1 107 ? 3.307 10.727 5.055 1 95.75 107 ARG A CA 1
ATOM 849 C C . ARG A 1 107 ? 2.484 9.617 4.41 1 95.75 107 ARG A C 1
ATOM 851 O O . ARG A 1 107 ? 2.822 9.141 3.326 1 95.75 107 ARG A O 1
ATOM 858 N N . THR A 1 108 ? 1.454 9.156 5.098 1 97.44 108 THR A N 1
ATOM 859 C CA . THR A 1 108 ? 0.542 8.164 4.531 1 97.44 108 THR A CA 1
ATOM 860 C C . THR A 1 108 ? -0.099 8.695 3.25 1 97.44 108 THR A C 1
ATOM 862 O O . THR A 1 108 ? -0.128 7.996 2.234 1 97.44 108 THR A O 1
ATOM 865 N N . LEU A 1 109 ? -0.512 9.898 3.322 1 97.88 109 LEU A N 1
ATOM 866 C CA . LEU A 1 109 ? -1.122 10.539 2.16 1 97.88 109 LEU A CA 1
ATOM 867 C C . LEU A 1 109 ? -0.13 10.625 1.005 1 97.88 109 LEU A C 1
ATOM 869 O O . LEU A 1 109 ? -0.464 10.297 -0.134 1 97.88 109 LEU A O 1
ATOM 873 N N . THR A 1 110 ? 1.053 11.008 1.293 1 96.19 110 THR A N 1
ATOM 874 C CA . THR A 1 110 ? 2.1 11.148 0.287 1 96.19 110 THR A CA 1
ATOM 875 C C . THR A 1 110 ? 2.426 9.797 -0.34 1 96.19 110 THR A C 1
ATOM 877 O O . THR A 1 110 ? 2.551 9.68 -1.562 1 96.19 110 THR A O 1
ATOM 880 N N . TRP A 1 111 ? 2.566 8.812 0.484 1 97.38 111 TRP A N 1
ATOM 881 C CA . TRP A 1 111 ? 2.852 7.473 -0.009 1 97.38 111 TRP A CA 1
ATOM 882 C C . TRP A 1 111 ? 1.713 6.961 -0.883 1 97.38 111 TRP A C 1
ATOM 884 O O . TRP A 1 111 ? 1.949 6.402 -1.957 1 97.38 111 TRP A O 1
ATOM 894 N N . TYR A 1 112 ? 0.518 7.188 -0.424 1 98.38 112 TYR A N 1
ATOM 895 C CA . TYR A 1 112 ? -0.665 6.754 -1.161 1 98.38 112 TYR A CA 1
ATOM 896 C C . TYR A 1 112 ? -0.711 7.398 -2.543 1 98.38 112 TYR A C 1
ATOM 898 O O . TYR A 1 112 ? -0.925 6.715 -3.545 1 98.38 112 TYR A O 1
ATOM 906 N N . HIS A 1 113 ? -0.455 8.68 -2.576 1 97.38 113 HIS A N 1
ATOM 907 C CA . HIS A 1 113 ? -0.442 9.398 -3.85 1 97.38 113 HIS A CA 1
ATOM 908 C C . HIS A 1 113 ? 0.643 8.852 -4.773 1 97.38 113 HIS A C 1
ATOM 910 O O . HIS A 1 113 ? 0.428 8.727 -5.98 1 97.38 113 HIS A O 1
ATOM 916 N N . GLU A 1 114 ? 1.726 8.531 -4.219 1 96.25 114 GLU A N 1
ATOM 917 C CA . GLU A 1 114 ? 2.822 8 -5.02 1 96.25 114 GLU A CA 1
ATOM 918 C C . GLU A 1 114 ? 2.449 6.656 -5.637 1 96.25 114 GLU A C 1
ATOM 920 O O . GLU A 1 114 ? 2.648 6.441 -6.836 1 96.25 114 GLU A O 1
ATOM 925 N N . ILE A 1 115 ? 1.904 5.785 -4.844 1 97.56 115 ILE A N 1
ATOM 926 C CA . ILE A 1 115 ? 1.582 4.445 -5.324 1 97.56 115 ILE A CA 1
ATOM 927 C C . ILE A 1 115 ? 0.48 4.523 -6.375 1 97.56 115 ILE A C 1
ATOM 929 O O . ILE A 1 115 ? 0.494 3.777 -7.355 1 97.56 115 ILE A O 1
ATOM 933 N N . CYS A 1 116 ? -0.437 5.465 -6.227 1 97.75 116 CYS A N 1
ATOM 934 C CA . CYS A 1 116 ? -1.547 5.621 -7.16 1 97.75 116 CYS A CA 1
ATOM 935 C C . CYS A 1 116 ? -1.085 6.289 -8.445 1 97.75 116 CYS A C 1
ATOM 937 O O . CYS A 1 116 ? -1.821 6.32 -9.438 1 97.75 116 CYS A O 1
ATOM 939 N N . GLY A 1 117 ? 0.022 6.809 -8.461 1 95 117 GLY A N 1
ATOM 940 C CA . GLY A 1 117 ? 0.512 7.527 -9.625 1 95 117 GLY A CA 1
ATOM 941 C C . GLY A 1 117 ? 0.13 8.992 -9.625 1 95 117 GLY A C 1
ATOM 942 O O . GLY A 1 117 ? -0.058 9.594 -10.688 1 95 117 GLY A O 1
ATOM 943 N N . GLY A 1 118 ? -0.096 9.523 -8.461 1 95.25 118 GLY A N 1
ATOM 944 C CA . GLY A 1 118 ? -0.457 10.922 -8.32 1 95.25 118 GLY A CA 1
ATOM 945 C C . GLY A 1 118 ? -1.757 11.133 -7.57 1 95.25 118 GLY A C 1
ATOM 946 O O . GLY A 1 118 ? -2.576 10.219 -7.469 1 95.25 118 GLY A O 1
ATOM 947 N N . GLN A 1 119 ? -1.902 12.32 -7.121 1 95.25 119 GLN A N 1
ATOM 948 C CA . GLN A 1 119 ? -3.068 12.664 -6.312 1 95.25 119 GLN A CA 1
ATOM 949 C C . GLN A 1 119 ? -4.355 12.539 -7.125 1 95.25 119 GLN A C 1
ATOM 951 O O . GLN A 1 119 ? -5.395 12.141 -6.59 1 95.25 119 GLN A O 1
ATOM 956 N N . ASP A 1 120 ? -4.262 12.781 -8.43 1 95.81 120 ASP A N 1
ATOM 957 C CA . ASP A 1 120 ? -5.449 12.758 -9.273 1 95.81 120 ASP A CA 1
ATOM 958 C C . ASP A 1 120 ? -5.941 11.328 -9.492 1 95.81 120 ASP A C 1
ATOM 960 O O . ASP A 1 120 ? -7.082 11.117 -9.906 1 95.81 120 ASP A O 1
ATOM 964 N N . ASN A 1 121 ? -5.094 10.391 -9.219 1 96.69 121 ASN A N 1
ATOM 965 C CA . ASN A 1 121 ? -5.441 8.992 -9.438 1 96.69 121 ASN A CA 1
ATOM 966 C C . ASN A 1 121 ? -5.891 8.32 -8.141 1 96.69 121 ASN A C 1
ATOM 968 O O . ASN A 1 121 ? -6.344 7.172 -8.156 1 96.69 121 ASN A O 1
ATOM 972 N N . ALA A 1 122 ? -5.785 9.078 -7.031 1 97.38 122 ALA A N 1
ATOM 973 C CA . ALA A 1 122 ? -6.199 8.547 -5.73 1 97.38 122 ALA A CA 1
ATOM 974 C C . ALA A 1 122 ? -7.719 8.57 -5.59 1 97.38 122 ALA A C 1
ATOM 976 O O . ALA A 1 122 ? -8.367 9.555 -5.941 1 97.38 122 ALA A O 1
ATOM 977 N N . ILE A 1 123 ? -8.25 7.492 -5.129 1 97.25 123 ILE A N 1
ATOM 978 C CA . ILE A 1 123 ? -9.711 7.449 -5.055 1 97.25 123 ILE A CA 1
ATOM 979 C C . ILE A 1 123 ? -10.172 7.871 -3.66 1 97.25 123 ILE A C 1
ATOM 981 O O . ILE A 1 123 ? -11.32 8.273 -3.475 1 97.25 123 ILE A O 1
ATOM 985 N N . ILE A 1 124 ? -9.297 7.738 -2.666 1 97.69 124 ILE A N 1
ATOM 986 C CA . ILE A 1 124 ? -9.602 8.219 -1.323 1 97.69 124 ILE A CA 1
ATOM 987 C C . ILE A 1 124 ? -8.922 9.562 -1.088 1 97.69 124 ILE A C 1
ATOM 989 O O . ILE A 1 124 ? -7.699 9.672 -1.166 1 97.69 124 ILE A O 1
ATOM 993 N N . SER A 1 125 ? -9.711 10.539 -0.795 1 96.81 125 SER A N 1
ATOM 994 C CA . SER A 1 125 ? -9.211 11.898 -0.588 1 96.81 125 SER A CA 1
ATOM 995 C C . SER A 1 125 ? -8.578 12.047 0.791 1 96.81 125 SER A C 1
ATOM 997 O O . SER A 1 125 ? -8.727 11.18 1.647 1 96.81 125 SER A O 1
ATOM 999 N N . SER A 1 126 ? -7.922 13.234 0.973 1 97.12 126 SER A N 1
ATOM 1000 C CA . SER A 1 126 ? -7.32 13.547 2.266 1 97.12 126 SER A CA 1
ATOM 1001 C C . SER A 1 126 ? -8.383 13.68 3.352 1 97.12 126 SER A C 1
ATOM 1003 O O . SER A 1 126 ? -8.164 13.281 4.496 1 97.12 126 SER A O 1
ATOM 1005 N N . GLN A 1 127 ? -9.547 14.148 3.002 1 95.69 127 GLN A N 1
ATOM 1006 C CA . GLN A 1 127 ? -10.625 14.258 3.977 1 95.69 127 GLN A CA 1
ATOM 1007 C C . GLN A 1 127 ? -11.117 12.883 4.414 1 95.69 127 GLN A C 1
ATOM 1009 O O . GLN A 1 127 ? -11.383 12.656 5.598 1 95.69 127 GLN A O 1
ATOM 1014 N N . ARG A 1 128 ? -11.188 12.039 3.465 1 96.19 128 ARG A N 1
ATOM 1015 C CA . ARG A 1 128 ? -11.648 10.695 3.785 1 96.19 128 ARG A CA 1
ATOM 1016 C C . ARG A 1 128 ? -10.594 9.922 4.57 1 96.19 128 ARG A C 1
ATOM 1018 O O . ARG A 1 128 ? -10.93 9.148 5.465 1 96.19 128 ARG A O 1
ATOM 1025 N N . LEU A 1 129 ? -9.359 10.148 4.203 1 97.56 129 LEU A N 1
ATOM 1026 C CA . LEU A 1 129 ? -8.289 9.555 5.008 1 97.56 129 LEU A CA 1
ATOM 1027 C C . LEU A 1 129 ? -8.375 10.031 6.453 1 97.56 129 LEU A C 1
ATOM 1029 O O . LEU A 1 129 ? -8.219 9.234 7.383 1 97.56 129 LEU A O 1
ATOM 1033 N N . TYR A 1 130 ? -8.617 11.32 6.633 1 96.75 130 TYR A N 1
ATOM 1034 C CA . TYR A 1 130 ? -8.766 11.898 7.961 1 96.75 130 TYR A CA 1
ATOM 1035 C C . TYR A 1 130 ? -9.867 11.203 8.742 1 96.75 130 TYR A C 1
ATOM 1037 O O . TYR A 1 130 ? -9.672 10.812 9.891 1 96.75 130 TYR A O 1
ATOM 1045 N N . THR A 1 131 ? -10.969 11 8.102 1 94.88 131 THR A N 1
ATOM 1046 C CA . THR A 1 131 ? -12.109 10.328 8.727 1 94.88 131 THR A CA 1
ATOM 1047 C C . THR A 1 131 ? -11.758 8.891 9.07 1 94.88 131 THR A C 1
ATOM 1049 O O . THR A 1 131 ? -12.102 8.406 10.156 1 94.88 131 THR A O 1
ATOM 1052 N N . LEU A 1 132 ? -11.117 8.219 8.195 1 95.5 132 LEU A N 1
ATOM 1053 C CA . LEU A 1 132 ? -10.734 6.824 8.406 1 95.5 132 LEU A CA 1
ATOM 1054 C C . LEU A 1 132 ? -9.844 6.688 9.641 1 95.5 132 LEU A C 1
ATOM 1056 O O . LEU A 1 132 ? -10.117 5.879 10.523 1 95.5 132 LEU A O 1
ATOM 1060 N N . ILE A 1 133 ? -8.805 7.527 9.703 1 95.25 133 ILE A N 1
ATOM 1061 C CA . ILE A 1 133 ? -7.82 7.441 10.781 1 95.25 133 ILE A CA 1
ATOM 1062 C C . ILE A 1 133 ? -8.477 7.805 12.109 1 95.25 133 ILE A C 1
ATOM 1064 O O . ILE A 1 133 ? -8.234 7.152 13.125 1 95.25 133 ILE A O 1
ATOM 1068 N N . ARG A 1 134 ? -9.289 8.805 12.102 1 92.12 134 ARG A N 1
ATOM 1069 C CA . ARG A 1 134 ? -9.961 9.227 13.328 1 92.12 134 ARG A CA 1
ATOM 1070 C C . ARG A 1 134 ? -10.906 8.141 13.828 1 92.12 134 ARG A C 1
ATOM 1072 O O . ARG A 1 134 ? -11.023 7.918 15.039 1 92.12 134 ARG A O 1
ATOM 1079 N N . THR A 1 135 ? -11.578 7.527 12.953 1 91.19 135 THR A N 1
ATOM 1080 C CA . THR A 1 135 ? -12.508 6.461 13.305 1 91.19 135 THR A CA 1
ATOM 1081 C C . THR A 1 135 ? -11.789 5.332 14.039 1 91.19 135 THR A C 1
ATOM 1083 O O . THR A 1 135 ? -12.25 4.879 15.086 1 91.19 135 THR A O 1
ATOM 1086 N N . PHE A 1 136 ? -10.648 4.93 13.539 1 91 136 PHE A N 1
ATOM 1087 C CA . PHE A 1 136 ? -9.938 3.797 14.125 1 91 136 PHE A CA 1
ATOM 1088 C C . PHE A 1 136 ? -9.172 4.219 15.367 1 91 136 PHE A C 1
ATOM 1090 O O . PHE A 1 136 ? -8.961 3.418 16.281 1 91 136 PHE A O 1
ATOM 1097 N N . ALA A 1 137 ? -8.766 5.449 15.422 1 85.88 137 ALA A N 1
ATOM 1098 C CA . ALA A 1 137 ? -8.141 5.973 16.625 1 85.88 137 ALA A CA 1
ATOM 1099 C C . ALA A 1 137 ? -9.141 6.047 17.781 1 85.88 137 ALA A C 1
ATOM 1101 O O . ALA A 1 137 ? -8.828 5.664 18.906 1 85.88 137 ALA A O 1
ATOM 1102 N N . ASP A 1 138 ? -10.289 6.539 17.422 1 77.12 138 ASP A N 1
ATOM 1103 C CA . ASP A 1 138 ? -11.352 6.641 18.406 1 77.12 138 ASP A CA 1
ATOM 1104 C C . ASP A 1 138 ? -11.781 5.262 18.906 1 77.12 138 ASP A C 1
ATOM 1106 O O . ASP A 1 138 ? -12.023 5.066 20.094 1 77.12 138 ASP A O 1
ATOM 1110 N N . ALA A 1 139 ? -11.836 4.359 18.016 1 71.94 139 ALA A N 1
ATOM 1111 C CA . ALA A 1 139 ? -12.242 3 18.359 1 71.94 139 ALA A CA 1
ATOM 1112 C C . ALA A 1 139 ? -11.242 2.359 19.312 1 71.94 139 ALA A C 1
ATOM 1114 O O . ALA A 1 139 ? -11.641 1.631 20.234 1 71.94 139 ALA A O 1
ATOM 1115 N N . GLN A 1 140 ? -10.008 2.549 19.062 1 71.56 140 GLN A N 1
ATOM 1116 C CA . GLN A 1 140 ? -8.961 2.016 19.922 1 71.56 140 GLN A CA 1
ATOM 1117 C C . GLN A 1 140 ? -9.047 2.617 21.328 1 71.56 140 GLN A C 1
ATOM 1119 O O . GLN A 1 140 ? -8.766 1.942 22.312 1 71.56 140 GLN A O 1
ATOM 1124 N N . SER A 1 141 ? -9.531 3.818 21.297 1 67.94 141 SER A N 1
ATOM 1125 C CA . SER A 1 141 ? -9.68 4.488 22.578 1 67.94 141 SER A CA 1
ATOM 1126 C C . SER A 1 141 ? -10.922 4.008 23.312 1 67.94 141 SER A C 1
ATOM 1128 O O . SER A 1 141 ? -10.906 3.842 24.547 1 67.94 141 SER A O 1
ATOM 1130 N N . ILE A 1 142 ? -11.984 3.752 22.578 1 54.28 142 ILE A N 1
ATOM 1131 C CA . ILE A 1 142 ? -13.273 3.34 23.141 1 54.28 142 ILE A CA 1
ATOM 1132 C C . ILE A 1 142 ? -13.195 1.879 23.578 1 54.28 142 ILE A C 1
ATOM 1134 O O . ILE A 1 142 ? -13.766 1.502 24.609 1 54.28 142 ILE A O 1
ATOM 1138 N N . ASN A 1 143 ? -12.758 0.863 22.547 1 55.97 143 ASN A N 1
ATOM 1139 C CA . ASN A 1 143 ? -12.664 -0.515 23.016 1 55.97 143 ASN A CA 1
ATOM 1140 C C . ASN A 1 143 ? -12.133 -0.583 24.438 1 55.97 143 ASN A C 1
ATOM 1142 O O . ASN A 1 143 ? -12.469 -1.497 25.188 1 55.97 143 ASN A O 1
ATOM 1146 N N . GLN A 1 144 ? -11.344 0.275 24.844 1 49.09 144 GLN A N 1
ATOM 1147 C CA . GLN A 1 144 ? -11.094 0.373 26.281 1 49.09 144 GLN A CA 1
ATOM 1148 C C . GLN A 1 144 ? -12.375 0.73 27.031 1 49.09 144 GLN A C 1
ATOM 1150 O O . GLN A 1 144 ? -12.523 0.376 28.203 1 49.09 144 GLN A O 1
ATOM 1155 N N . ARG A 1 145 ? -13.336 1.418 26.562 1 46.19 145 ARG A N 1
ATOM 1156 C CA . ARG A 1 145 ? -14.57 1.717 27.281 1 46.19 145 ARG A CA 1
ATOM 1157 C C . ARG A 1 145 ? -15.719 0.855 26.781 1 46.19 145 ARG A C 1
ATOM 1159 O O . ARG A 1 145 ? -16.812 0.855 27.375 1 46.19 145 ARG A O 1
ATOM 1166 N N . GLY A 1 146 ? -15.656 -0.116 25.844 1 44.56 146 GLY A N 1
ATOM 1167 C CA . GLY A 1 146 ? -16.672 -1.067 25.406 1 44.56 146 GLY A CA 1
ATOM 1168 C C . GLY A 1 146 ? -17.453 -0.588 24.203 1 44.56 146 GLY A C 1
ATOM 1169 O O . GLY A 1 146 ? -18.375 -1.274 23.75 1 44.56 146 GLY A O 1
ATOM 1170 N N . ASN A 1 147 ? -17.609 0.584 23.984 1 45 147 ASN A N 1
ATOM 1171 C CA . ASN A 1 147 ? -18.547 1.104 23 1 45 147 ASN A CA 1
ATOM 1172 C C . ASN A 1 147 ? -18.016 0.896 21.578 1 45 147 ASN A C 1
ATOM 1174 O O . ASN A 1 147 ? -16.906 1.323 21.25 1 45 147 ASN A O 1
ATOM 1178 N N . GLU A 1 148 ? -18.438 -0.054 20.828 1 49.5 148 GLU A N 1
ATOM 1179 C CA . GLU A 1 148 ? -18.125 -0.607 19.5 1 49.5 148 GLU A CA 1
ATOM 1180 C C . GLU A 1 148 ? -18.234 0.461 18.422 1 49.5 148 GLU A C 1
ATOM 1182 O O . GLU A 1 148 ? -19.219 0.494 17.672 1 49.5 148 GLU A O 1
ATOM 1187 N N . ALA A 1 149 ? -17.797 1.646 18.578 1 54.94 149 ALA A N 1
ATOM 1188 C CA . ALA A 1 149 ? -18.266 2.758 17.734 1 54.94 149 ALA A CA 1
ATOM 1189 C C . ALA A 1 149 ? -17.922 2.523 16.281 1 54.94 149 ALA A C 1
ATOM 1191 O O . ALA A 1 149 ? -18.672 2.912 15.383 1 54.94 149 ALA A O 1
ATOM 1192 N N . ALA A 1 150 ? -16.875 1.873 15.766 1 67.88 150 ALA A N 1
ATOM 1193 C CA . ALA A 1 150 ? -16.703 1.998 14.32 1 67.88 150 ALA A CA 1
ATOM 1194 C C . ALA A 1 150 ? -17.547 0.959 13.578 1 67.88 150 ALA A C 1
ATOM 1196 O O . ALA A 1 150 ? -17.469 -0.235 13.875 1 67.88 150 ALA A O 1
ATOM 1197 N N . GLU A 1 151 ? -18.562 1.382 12.836 1 86.81 151 GLU A N 1
ATOM 1198 C CA . GLU A 1 151 ? -19.438 0.562 12 1 86.81 151 GLU A CA 1
ATOM 1199 C C . GLU A 1 151 ? -18.641 -0.169 10.922 1 86.81 151 GLU A C 1
ATOM 1201 O O . GLU A 1 151 ? -19.203 -0.943 10.148 1 86.81 151 GLU A O 1
ATOM 1206 N N . ILE A 1 152 ? -17.266 0.042 10.953 1 94.19 152 ILE A N 1
ATOM 1207 C CA . ILE A 1 152 ? -16.422 -0.628 9.977 1 94.19 152 ILE A CA 1
ATOM 1208 C C . ILE A 1 152 ? -15.203 -1.225 10.68 1 94.19 152 ILE A C 1
ATOM 1210 O O . ILE A 1 152 ? -14.859 -0.826 11.797 1 94.19 152 ILE A O 1
ATOM 1214 N N . LYS A 1 153 ? -14.562 -2.225 10.07 1 94.5 153 LYS A N 1
ATOM 1215 C CA . LYS A 1 153 ? -13.367 -2.861 10.625 1 94.5 153 LYS A CA 1
ATOM 1216 C C . LYS A 1 153 ? -12.422 -3.316 9.508 1 94.5 153 LYS A C 1
ATOM 1218 O O . LYS A 1 153 ? -12.852 -3.521 8.375 1 94.5 153 LYS A O 1
ATOM 1223 N N . LEU A 1 154 ? -11.141 -3.332 9.875 1 95.06 154 LEU A N 1
ATOM 1224 C CA . LEU A 1 154 ? -10.164 -3.982 9.008 1 95.06 154 LEU A CA 1
ATOM 1225 C C . LEU A 1 154 ? -10.312 -5.5 9.062 1 95.06 154 LEU A C 1
ATOM 1227 O O . LEU A 1 154 ? -10.336 -6.086 10.148 1 95.06 154 LEU A O 1
ATOM 1231 N N . HIS A 1 155 ? -10.523 -6.078 7.941 1 93.81 155 HIS A N 1
ATOM 1232 C CA . HIS A 1 155 ? -10.727 -7.516 7.824 1 93.81 155 HIS A CA 1
ATOM 1233 C C . HIS A 1 155 ? -10.07 -8.062 6.562 1 93.81 155 HIS A C 1
ATOM 1235 O O . HIS A 1 155 ? -9.156 -7.441 6.008 1 93.81 155 HIS A O 1
ATOM 1241 N N . HIS A 1 156 ? -10.398 -9.266 6.188 1 91.94 156 HIS A N 1
ATOM 1242 C CA . HIS A 1 156 ? -9.875 -9.875 4.965 1 91.94 156 HIS A CA 1
ATOM 1243 C C . HIS A 1 156 ? -10.938 -10.742 4.293 1 91.94 156 HIS A C 1
ATOM 1245 O O . HIS A 1 156 ? -11.875 -11.195 4.945 1 91.94 156 HIS A O 1
ATOM 1251 N N . CYS A 1 157 ? -10.789 -10.82 3.1 1 91.69 157 CYS A N 1
ATOM 1252 C CA . CYS A 1 157 ? -11.625 -11.773 2.385 1 91.69 157 CYS A CA 1
ATOM 1253 C C . CYS A 1 157 ? -11.383 -13.195 2.879 1 91.69 157 CYS A C 1
ATOM 1255 O O . CYS A 1 157 ? -10.234 -13.602 3.057 1 91.69 157 CYS A O 1
ATOM 1257 N N . ALA A 1 158 ? -12.422 -13.945 3.057 1 86.62 158 ALA A N 1
ATOM 1258 C CA . ALA A 1 158 ? -12.312 -15.305 3.58 1 86.62 158 ALA A CA 1
ATOM 1259 C C . ALA A 1 158 ? -11.656 -16.234 2.564 1 86.62 158 ALA A C 1
ATOM 1261 O O . ALA A 1 158 ? -11.078 -17.25 2.934 1 86.62 158 ALA A O 1
ATOM 1262 N N . THR A 1 159 ? -11.695 -15.812 1.293 1 82.25 159 THR A N 1
ATOM 1263 C CA . THR A 1 159 ? -11.18 -16.672 0.232 1 82.25 159 THR A CA 1
ATOM 1264 C C . THR A 1 159 ? -9.773 -16.234 -0.172 1 82.25 159 THR A C 1
ATOM 1266 O O . THR A 1 159 ? -8.82 -17.016 -0.069 1 82.25 159 THR A O 1
ATOM 1269 N N . CYS A 1 160 ? -9.633 -14.992 -0.541 1 82.88 160 CYS A N 1
ATOM 1270 C CA . CYS A 1 160 ? -8.344 -14.586 -1.102 1 82.88 160 CYS A CA 1
ATOM 1271 C C . CYS A 1 160 ? -7.465 -13.945 -0.034 1 82.88 160 CYS A C 1
ATOM 1273 O O . CYS A 1 160 ? -6.27 -13.734 -0.256 1 82.88 160 CYS A O 1
ATOM 1275 N N . LYS A 1 161 ? -7.988 -13.562 1.067 1 85.44 161 LYS A N 1
ATOM 1276 C CA . LYS A 1 161 ? -7.27 -13.117 2.26 1 85.44 161 LYS A CA 1
ATOM 1277 C C . LYS A 1 161 ? -6.703 -11.719 2.068 1 85.44 161 LYS A C 1
ATOM 1279 O O . LYS A 1 161 ? -5.922 -11.242 2.895 1 85.44 161 LYS A O 1
ATOM 1284 N N . LEU A 1 162 ? -7.141 -11.055 1 1 92.06 162 LEU A N 1
ATOM 1285 C CA . LEU A 1 162 ? -6.75 -9.656 0.833 1 92.06 162 LEU A CA 1
ATOM 1286 C C . LEU A 1 162 ? -7.371 -8.789 1.918 1 92.06 162 LEU A C 1
ATOM 1288 O O . LEU A 1 162 ? -8.531 -8.984 2.285 1 92.06 162 LEU A O 1
ATOM 1292 N N . PRO A 1 163 ? -6.621 -7.867 2.455 1 94.25 163 PRO A N 1
ATOM 1293 C CA . PRO A 1 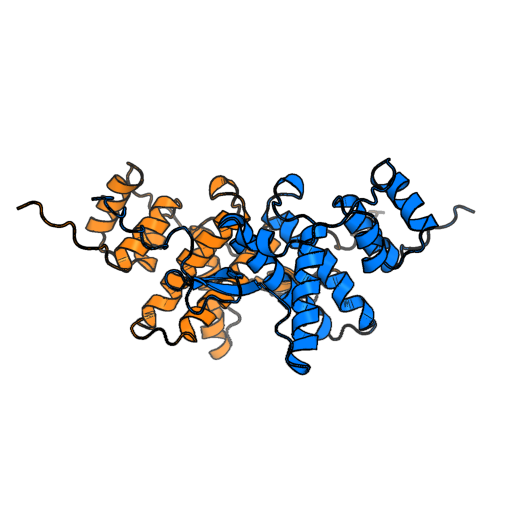163 ? -7.188 -6.953 3.453 1 94.25 163 PRO A CA 1
ATOM 1294 C C . PRO A 1 163 ? -8.227 -6.004 2.861 1 94.25 163 PRO A C 1
ATOM 1296 O O . PRO A 1 163 ? -8.062 -5.531 1.732 1 94.25 163 PRO A O 1
ATOM 1299 N N . LEU A 1 164 ? -9.266 -5.812 3.555 1 96.62 164 LEU A N 1
ATOM 1300 C CA . LEU A 1 164 ? -10.359 -4.93 3.178 1 96.62 164 LEU A CA 1
ATOM 1301 C C . LEU A 1 164 ? -10.945 -4.23 4.402 1 96.62 164 LEU A C 1
ATOM 1303 O O . LEU A 1 164 ? -10.867 -4.754 5.516 1 96.62 164 LEU A O 1
ATOM 1307 N N . ILE A 1 165 ? -11.438 -3.084 4.223 1 97.31 165 ILE A N 1
ATOM 1308 C CA . ILE A 1 165 ? -12.344 -2.488 5.199 1 97.31 165 ILE A CA 1
ATOM 1309 C C . ILE A 1 165 ? -13.773 -2.967 4.941 1 97.31 165 ILE A C 1
ATOM 1311 O O . ILE A 1 165 ? -14.281 -2.824 3.828 1 97.31 165 ILE A O 1
ATOM 1315 N N . VAL A 1 166 ? -14.43 -3.574 5.941 1 96.56 166 VAL A N 1
ATOM 1316 C CA . VAL A 1 166 ? -15.758 -4.145 5.758 1 96.56 166 VAL A CA 1
ATOM 1317 C C . VAL A 1 166 ? -16.672 -3.699 6.902 1 96.56 166 VAL A C 1
ATOM 1319 O O . VAL A 1 166 ? -16.203 -3.209 7.926 1 96.56 166 VAL A O 1
ATOM 1322 N N . PRO A 1 167 ? -17.953 -3.814 6.691 1 94.81 167 PRO A N 1
ATOM 1323 C CA . PRO A 1 167 ? -18.828 -3.541 7.824 1 94.81 167 PRO A CA 1
ATOM 1324 C C . PRO A 1 167 ? -18.547 -4.426 9.031 1 94.81 167 PRO A C 1
ATOM 1326 O O . PRO A 1 167 ? -18.234 -5.613 8.875 1 94.81 167 PRO A O 1
ATOM 1329 N N . ARG A 1 168 ? -18.719 -3.904 10.195 1 92.69 168 ARG A N 1
ATOM 1330 C CA . ARG A 1 168 ? -18.297 -4.535 11.438 1 92.69 168 ARG A CA 1
ATOM 1331 C C . ARG A 1 168 ? -19.094 -5.805 11.711 1 92.69 168 ARG A C 1
ATOM 1333 O O . ARG A 1 168 ? -18.578 -6.75 12.312 1 92.69 168 ARG A O 1
ATOM 1340 N N . HIS A 1 169 ? -20.25 -5.906 11.258 1 91.75 169 HIS A N 1
ATOM 1341 C CA . HIS A 1 169 ? -21.141 -6.996 11.641 1 91.75 169 HIS A CA 1
ATOM 1342 C C . HIS A 1 169 ? -20.766 -8.297 10.938 1 91.75 169 HIS A C 1
ATOM 1344 O O . HIS A 1 169 ? -21.234 -9.367 11.32 1 91.75 169 HIS A O 1
ATOM 1350 N N . TYR A 1 170 ? -19.953 -8.258 9.945 1 91.94 170 TYR A N 1
ATOM 1351 C CA . TYR A 1 170 ? -19.531 -9.484 9.266 1 91.94 170 TYR A CA 1
ATOM 1352 C C . TYR A 1 170 ? -18.547 -10.273 10.117 1 91.94 170 TYR A C 1
ATOM 1354 O O . TYR A 1 170 ? -17.578 -9.711 10.641 1 91.94 170 TYR A O 1
ATOM 1362 N N . THR A 1 171 ? -18.875 -11.477 10.266 1 91.81 171 THR A N 1
ATOM 1363 C CA . THR A 1 171 ? -17.891 -12.367 10.867 1 91.81 171 THR A CA 1
ATOM 1364 C C . THR A 1 171 ? -16.969 -12.953 9.797 1 91.81 171 THR A C 1
ATOM 1366 O O . THR A 1 171 ? -15.758 -13 9.977 1 91.81 171 THR A O 1
ATOM 1369 N N . GLU A 1 172 ? -17.641 -13.406 8.734 1 91.5 172 GLU A N 1
ATOM 1370 C CA . GLU A 1 172 ? -16.938 -13.844 7.527 1 91.5 172 GLU A CA 1
ATOM 1371 C C . GLU A 1 172 ? -17.312 -12.977 6.328 1 91.5 172 GLU A C 1
ATOM 1373 O O . GLU A 1 172 ? -18.484 -12.68 6.113 1 91.5 172 GLU A O 1
ATOM 1378 N N . TYR A 1 173 ? -16.328 -12.555 5.633 1 93.38 173 TYR A N 1
ATOM 1379 C CA . TYR A 1 173 ? -16.562 -11.656 4.508 1 93.38 173 TYR A CA 1
ATOM 1380 C C . TYR A 1 173 ? -15.875 -12.172 3.246 1 93.38 173 TYR A C 1
ATOM 1382 O O . TYR A 1 173 ? -14.734 -12.648 3.299 1 93.38 173 TYR A O 1
ATOM 1390 N N . HIS A 1 174 ? -16.625 -12.117 2.18 1 93 174 HIS A N 1
ATOM 1391 C CA . HIS A 1 174 ? -16.078 -12.406 0.859 1 93 174 HIS A CA 1
ATOM 1392 C C . HIS A 1 174 ? -16.094 -11.164 -0.027 1 93 174 HIS A C 1
ATOM 1394 O O . HIS A 1 174 ? -17.109 -10.484 -0.146 1 93 174 HIS A O 1
ATOM 1400 N N . CYS A 1 175 ? -14.984 -10.969 -0.613 1 91.69 175 CYS A N 1
ATOM 1401 C CA . CYS A 1 175 ? -14.898 -9.773 -1.444 1 91.69 175 CYS A CA 1
ATOM 1402 C C . CYS A 1 175 ? -15.719 -9.938 -2.721 1 91.69 175 CYS A C 1
ATOM 1404 O O . CYS A 1 175 ? -16.266 -11.008 -2.979 1 91.69 175 CYS A O 1
ATOM 1406 N N . ALA A 1 176 ? -15.836 -8.844 -3.482 1 89.25 176 ALA A N 1
ATOM 1407 C CA . ALA A 1 176 ? -16.703 -8.789 -4.664 1 89.25 176 ALA A CA 1
ATOM 1408 C C . ALA A 1 176 ? -16.344 -9.898 -5.652 1 89.25 176 ALA A C 1
ATOM 1410 O O . ALA A 1 176 ? -17.219 -10.406 -6.359 1 89.25 176 ALA A O 1
ATOM 1411 N N . GLU A 1 177 ? -15.039 -10.289 -5.703 1 82.75 177 GLU A N 1
ATOM 1412 C CA . GLU A 1 177 ? -14.594 -11.305 -6.652 1 82.75 177 GLU A CA 1
ATOM 1413 C C . GLU A 1 177 ? -14.914 -12.711 -6.148 1 82.75 177 GLU A C 1
ATOM 1415 O O . GLU A 1 177 ? -14.883 -13.672 -6.918 1 82.75 177 GLU A O 1
ATOM 1420 N N . HIS A 1 178 ? -15.234 -12.805 -4.879 1 88.06 178 HIS A N 1
ATOM 1421 C CA . HIS A 1 178 ? -15.422 -14.133 -4.297 1 88.06 178 HIS A CA 1
ATOM 1422 C C . HIS A 1 178 ? -16.812 -14.266 -3.668 1 88.06 178 HIS A C 1
ATOM 1424 O O . HIS A 1 178 ? -17.094 -15.258 -2.998 1 88.06 178 HIS A O 1
ATOM 1430 N N . LYS A 1 179 ? -17.609 -13.273 -3.789 1 82.12 179 LYS A N 1
ATOM 1431 C CA . LYS A 1 179 ? -18.984 -13.406 -3.285 1 82.12 179 LYS A CA 1
ATOM 1432 C C . LYS A 1 179 ? -19.734 -14.492 -4.043 1 82.12 179 LYS A C 1
ATOM 1434 O O . LYS A 1 179 ? -19.672 -14.562 -5.27 1 82.12 179 LYS A O 1
ATOM 1439 N N . PRO A 1 180 ? -20.172 -15.438 -3.193 1 73.25 180 PRO A N 1
ATOM 1440 C CA . PRO A 1 180 ? -20.938 -16.484 -3.855 1 73.25 180 PRO A CA 1
ATOM 1441 C C . PRO A 1 180 ? -22.078 -15.93 -4.707 1 73.25 180 PRO A C 1
ATOM 1443 O O . PRO A 1 180 ? -22.656 -14.891 -4.375 1 73.25 180 PRO A O 1
ATOM 1446 N N . LYS A 1 181 ? -22.062 -16.172 -6.02 1 60.84 181 LYS A N 1
ATOM 1447 C CA . LYS A 1 181 ? -23.156 -15.766 -6.902 1 60.84 181 LYS A CA 1
ATOM 1448 C C . LYS A 1 181 ? -24.516 -16.047 -6.27 1 60.84 181 LYS A C 1
ATOM 1450 O O . LYS A 1 181 ? -24.75 -17.156 -5.77 1 60.84 181 LYS A O 1
ATOM 1455 N N . GLY A 1 182 ? -25.016 -15.109 -5.555 1 50.56 182 GLY A N 1
ATOM 1456 C CA . GLY A 1 182 ? -26.359 -15.336 -5.074 1 50.56 182 GLY A CA 1
ATOM 1457 C C . GLY A 1 182 ? -27.219 -16.125 -6.051 1 50.56 182 GLY A C 1
ATOM 1458 O O . GLY A 1 182 ? -27.094 -15.953 -7.266 1 50.56 182 GLY A O 1
ATOM 1459 N N . ARG A 1 183 ? -27.641 -17.344 -5.777 1 45.41 183 ARG A N 1
ATOM 1460 C CA . ARG A 1 183 ? -28.719 -18.047 -6.469 1 45.41 183 ARG A CA 1
ATOM 1461 C C . ARG A 1 183 ? -29.844 -17.094 -6.859 1 45.41 183 ARG A C 1
ATOM 1463 O O . ARG A 1 183 ? -30.25 -16.266 -6.055 1 45.41 183 ARG A O 1
ATOM 1470 N N . ARG A 1 184 ? -30 -16.688 -8.156 1 42.72 184 ARG A N 1
ATOM 1471 C CA . ARG A 1 184 ? -31.266 -16.109 -8.602 1 42.72 184 ARG A CA 1
ATOM 1472 C C . ARG A 1 184 ? -32.438 -16.797 -7.906 1 42.72 184 ARG A C 1
ATOM 1474 O O . ARG A 1 184 ? -32.562 -18.016 -7.961 1 42.72 184 ARG A O 1
ATOM 1481 N N . SER A 1 185 ? -32.844 -16.328 -6.84 1 38.34 185 SER A N 1
ATOM 1482 C CA . SER A 1 185 ? -34.188 -16.781 -6.457 1 38.34 185 SER A CA 1
ATOM 1483 C C . SER A 1 185 ? -35.125 -16.797 -7.656 1 38.34 185 SER A C 1
ATOM 1485 O O . SER A 1 185 ? -35.281 -15.797 -8.352 1 38.34 185 SER A O 1
ATOM 1487 N N . THR A 1 186 ? -35.188 -17.953 -8.312 1 32.22 186 THR A N 1
ATOM 1488 C CA . THR A 1 186 ? -36.375 -18.125 -9.148 1 32.22 186 THR A CA 1
ATOM 1489 C C . THR A 1 186 ? -37.656 -17.703 -8.398 1 32.22 186 THR A C 1
ATOM 1491 O O . THR A 1 186 ? -38 -18.312 -7.398 1 32.22 186 THR A O 1
ATOM 1494 N N . LYS A 1 187 ? -38.062 -16.547 -8.484 1 35.88 187 LYS A N 1
ATOM 1495 C CA . LYS A 1 187 ? -39.5 -16.266 -8.32 1 35.88 187 LYS A CA 1
ATOM 1496 C C . LYS A 1 187 ? -40.344 -17.266 -9.109 1 35.88 187 LYS A C 1
ATOM 1498 O O . LYS A 1 187 ? -40.281 -17.312 -10.344 1 35.88 187 LYS A O 1
ATOM 1503 N N . GLY A 1 188 ? -40.469 -18.453 -8.469 1 22.89 188 GLY A N 1
ATOM 1504 C CA . GLY A 1 188 ? -41.75 -19.094 -8.742 1 22.89 188 GLY A CA 1
ATOM 1505 C C . GLY A 1 188 ? -42.938 -18.281 -8.266 1 22.89 188 GLY A C 1
ATOM 1506 O O . GLY A 1 188 ? -42.844 -17.547 -7.277 1 22.89 188 GLY A O 1
ATOM 1507 N N . MET B 1 1 ? -21.703 -36.625 -22.375 1 22.25 1 MET B N 1
ATOM 1508 C CA . MET B 1 1 ? -21.266 -36.406 -21 1 22.25 1 MET B CA 1
ATOM 1509 C C . MET B 1 1 ? -20.5 -35.094 -20.875 1 22.25 1 MET B C 1
ATOM 1511 O O . MET B 1 1 ? -19.469 -34.938 -21.531 1 22.25 1 MET B O 1
ATOM 1515 N N . LEU B 1 2 ? -21.109 -34 -20.875 1 32.03 2 LEU B N 1
ATOM 1516 C CA . LEU B 1 2 ? -20.422 -32.719 -20.734 1 32.03 2 LEU B CA 1
ATOM 1517 C C . LEU B 1 2 ? -19.422 -32.75 -19.578 1 32.03 2 LEU B C 1
ATOM 1519 O O . LEU B 1 2 ? -19.781 -33.125 -18.453 1 32.03 2 LEU B O 1
ATOM 1523 N N . THR B 1 3 ? -18.234 -33.219 -19.734 1 38.28 3 THR B N 1
ATOM 1524 C CA . THR B 1 3 ? -17.219 -33.281 -18.688 1 38.28 3 THR B CA 1
ATOM 1525 C C . THR B 1 3 ? -17.328 -32.062 -17.766 1 38.28 3 THR B C 1
ATOM 1527 O O . THR B 1 3 ? -17.312 -30.938 -18.234 1 38.28 3 THR B O 1
ATOM 1530 N N . VAL B 1 4 ? -18.094 -32.062 -16.812 1 44.03 4 VAL B N 1
ATOM 1531 C CA . VAL B 1 4 ? -18.203 -31.109 -15.703 1 44.03 4 VAL B CA 1
ATOM 1532 C C . VAL B 1 4 ? -16.844 -30.484 -15.43 1 44.03 4 VAL B C 1
ATOM 1534 O O . VAL B 1 4 ? -15.875 -31.188 -15.125 1 44.03 4 VAL B O 1
ATOM 1537 N N . GLY B 1 5 ? -16.234 -29.594 -16.188 1 48.5 5 GLY B N 1
ATOM 1538 C CA . GLY B 1 5 ? -14.938 -28.938 -16.109 1 48.5 5 GLY B CA 1
ATOM 1539 C C . GLY B 1 5 ? -14.445 -28.734 -14.695 1 48.5 5 GLY B C 1
ATOM 1540 O O . GLY B 1 5 ? -15.164 -28.188 -13.859 1 48.5 5 GLY B O 1
ATOM 1541 N N . SER B 1 6 ? -13.766 -29.797 -14.062 1 63.78 6 SER B N 1
ATOM 1542 C CA . SER B 1 6 ? -13.203 -29.859 -12.719 1 63.78 6 SER B CA 1
ATOM 1543 C C . SER B 1 6 ? -12.719 -28.484 -12.258 1 63.78 6 SER B C 1
ATOM 1545 O O . SER B 1 6 ? -12.352 -27.641 -13.078 1 63.78 6 SER B O 1
ATOM 1547 N N . GLN B 1 7 ? -13.164 -28.031 -11.062 1 80 7 GLN B N 1
ATOM 1548 C CA . GLN B 1 7 ? -12.688 -26.797 -10.43 1 80 7 GLN B CA 1
ATOM 1549 C C . GLN B 1 7 ? -11.164 -26.703 -10.508 1 80 7 GLN B C 1
ATOM 1551 O O . GLN B 1 7 ? -10.461 -27.703 -10.289 1 80 7 GLN B O 1
ATOM 1556 N N . PRO B 1 8 ? -10.641 -25.625 -11.094 1 89.12 8 PRO B N 1
ATOM 1557 C CA . PRO B 1 8 ? -9.188 -25.484 -11.164 1 89.12 8 PRO B CA 1
ATOM 1558 C C . PRO B 1 8 ? -8.508 -25.703 -9.812 1 89.12 8 PRO B C 1
ATOM 1560 O O . PRO B 1 8 ? -9.062 -25.328 -8.773 1 89.12 8 PRO B O 1
ATOM 1563 N N . THR B 1 9 ? -7.469 -26.469 -9.914 1 91.5 9 THR B N 1
ATOM 1564 C CA . THR B 1 9 ? -6.648 -26.641 -8.719 1 91.5 9 THR B CA 1
ATOM 1565 C C . THR B 1 9 ? -6.062 -25.312 -8.258 1 91.5 9 THR B C 1
ATOM 1567 O O . THR B 1 9 ? -6.109 -24.328 -8.984 1 91.5 9 THR B O 1
ATOM 1570 N N . LEU B 1 10 ? -5.535 -25.281 -7.082 1 90.69 10 LEU B N 1
ATOM 1571 C CA . LEU B 1 10 ? -4.832 -24.109 -6.582 1 90.69 10 LEU B CA 1
ATOM 1572 C C . LEU B 1 10 ? -3.689 -23.719 -7.516 1 90.69 10 LEU B C 1
ATOM 1574 O O . LEU B 1 10 ? -3.506 -22.547 -7.82 1 90.69 10 LEU B O 1
ATOM 1578 N N . ASN B 1 11 ? -2.945 -24.734 -7.984 1 95.69 11 ASN B N 1
ATOM 1579 C CA . ASN B 1 11 ? -1.826 -24.5 -8.891 1 95.69 11 ASN B CA 1
ATOM 1580 C C . ASN B 1 11 ? -2.281 -23.812 -10.172 1 95.69 11 ASN B C 1
ATOM 1582 O O . ASN B 1 11 ? -1.65 -22.859 -10.625 1 95.69 11 ASN B O 1
ATOM 1586 N N . GLU B 1 12 ? -3.375 -24.234 -10.664 1 95.81 12 GLU B N 1
ATOM 1587 C CA . GLU B 1 12 ? -3.891 -23.672 -11.906 1 95.81 12 GLU B CA 1
ATOM 1588 C C . GLU B 1 12 ? -4.434 -22.266 -11.688 1 95.81 12 GLU B C 1
ATOM 1590 O O . GLU B 1 12 ? -4.32 -21.406 -12.562 1 95.81 12 GLU B O 1
ATOM 1595 N N . ARG B 1 13 ? -5.016 -22.031 -10.555 1 93.38 13 ARG B N 1
ATOM 1596 C CA . ARG B 1 13 ? -5.5 -20.688 -10.227 1 93.38 13 ARG B CA 1
ATOM 1597 C C . ARG B 1 13 ? -4.344 -19.703 -10.117 1 93.38 13 ARG B C 1
ATOM 1599 O O . ARG B 1 13 ? -4.438 -18.562 -10.594 1 93.38 13 ARG B O 1
ATOM 1606 N N . ILE B 1 14 ? -3.281 -20.172 -9.523 1 96 14 ILE B N 1
ATOM 1607 C CA . ILE B 1 14 ? -2.088 -19.344 -9.406 1 96 14 ILE B CA 1
ATOM 1608 C C . ILE B 1 14 ? -1.52 -19.062 -10.797 1 96 14 ILE B C 1
ATOM 1610 O O . ILE B 1 14 ? -1.22 -17.922 -11.133 1 96 14 ILE B O 1
ATOM 1614 N N . ALA B 1 15 ? -1.473 -20.094 -11.594 1 97.5 15 ALA B N 1
ATOM 1615 C CA . ALA B 1 15 ? -0.961 -19.922 -12.953 1 97.5 15 ALA B CA 1
ATOM 1616 C C . ALA B 1 15 ? -1.809 -18.938 -13.742 1 97.5 15 ALA B C 1
ATOM 1618 O O . ALA B 1 15 ? -1.273 -18.062 -14.438 1 97.5 15 ALA B O 1
ATOM 1619 N N . ARG B 1 16 ? -3.053 -19.047 -13.641 1 96.38 16 ARG B N 1
ATOM 1620 C CA . ARG B 1 16 ? -3.963 -18.188 -14.383 1 96.38 16 ARG B CA 1
ATOM 1621 C C . ARG B 1 16 ? -3.742 -16.719 -14.023 1 96.38 16 ARG B C 1
ATOM 1623 O O . ARG B 1 16 ? -3.627 -15.867 -14.906 1 96.38 16 ARG B O 1
ATOM 1630 N N . VAL B 1 17 ? -3.66 -16.438 -12.742 1 94.69 17 VAL B N 1
ATOM 1631 C CA . VAL B 1 17 ? -3.459 -15.07 -12.266 1 94.69 17 VAL B CA 1
ATOM 1632 C C . VAL B 1 17 ? -2.137 -14.523 -12.805 1 94.69 17 VAL B C 1
ATOM 1634 O O . VAL B 1 17 ? -2.078 -13.398 -13.305 1 94.69 17 VAL B O 1
ATOM 1637 N N . LEU B 1 18 ? -1.142 -15.344 -12.797 1 97.62 18 LEU B N 1
ATOM 1638 C CA . LEU B 1 18 ? 0.188 -14.898 -13.195 1 97.62 18 LEU B CA 1
ATOM 1639 C C . LEU B 1 18 ? 0.256 -14.688 -14.703 1 97.62 18 LEU B C 1
ATOM 1641 O O . LEU B 1 18 ? 0.785 -13.68 -15.172 1 97.62 18 LEU B O 1
ATOM 1645 N N . ILE B 1 19 ? -0.331 -15.547 -15.438 1 97.19 19 ILE B N 1
ATOM 1646 C CA . ILE B 1 19 ? -0.323 -15.43 -16.891 1 97.19 19 ILE B CA 1
ATOM 1647 C C . ILE B 1 19 ? -1.103 -14.188 -17.312 1 97.19 19 ILE B C 1
ATOM 1649 O O . ILE B 1 19 ? -0.638 -13.406 -18.141 1 97.19 19 ILE B O 1
ATOM 1653 N N . GLN B 1 20 ? -2.188 -13.984 -16.688 1 95.69 20 GLN B N 1
ATOM 1654 C CA . GLN B 1 20 ? -3.025 -12.836 -17.016 1 95.69 20 GLN B CA 1
ATOM 1655 C C . GLN B 1 20 ? -2.34 -11.531 -16.625 1 95.69 20 GLN B C 1
ATOM 1657 O O . GLN B 1 20 ? -2.664 -10.469 -17.156 1 95.69 20 GLN B O 1
ATOM 1662 N N . SER B 1 21 ? -1.374 -11.594 -15.703 1 95.5 21 SER B N 1
ATOM 1663 C CA . SER B 1 21 ? -0.667 -10.398 -15.25 1 95.5 21 SER B CA 1
ATOM 1664 C C . SER B 1 21 ? 0.604 -10.172 -16.062 1 95.5 21 SER B C 1
ATOM 1666 O O . SER B 1 21 ? 1.417 -9.312 -15.719 1 95.5 21 SER B O 1
ATOM 1668 N N . GLY B 1 22 ? 0.818 -10.953 -17.078 1 94 22 GLY B N 1
ATOM 1669 C CA . GLY B 1 22 ? 1.971 -10.781 -17.953 1 94 22 GLY B CA 1
ATOM 1670 C C . GLY B 1 22 ? 3.234 -11.414 -17.391 1 94 22 GLY B C 1
ATOM 1671 O O . GLY B 1 22 ? 4.344 -11.023 -17.781 1 94 22 GLY B O 1
ATOM 1672 N N . THR B 1 23 ? 3.035 -12.289 -16.562 1 96.12 23 THR B N 1
ATOM 1673 C CA . THR B 1 23 ? 4.184 -12.93 -15.938 1 96.12 23 THR B CA 1
ATOM 1674 C C . THR B 1 23 ? 4.867 -13.891 -16.906 1 96.12 23 THR B C 1
ATOM 1676 O O . THR B 1 23 ? 4.199 -14.641 -17.625 1 96.12 23 THR B O 1
ATOM 1679 N N . ARG B 1 24 ? 6.145 -13.883 -16.891 1 94.94 24 ARG B N 1
ATOM 1680 C CA . ARG B 1 24 ? 6.922 -14.742 -17.781 1 94.94 24 ARG B CA 1
ATOM 1681 C C . ARG B 1 24 ? 6.918 -16.188 -17.297 1 94.94 24 ARG B C 1
ATOM 1683 O O . ARG B 1 24 ? 6.762 -16.438 -16.094 1 94.94 24 ARG B O 1
ATOM 1690 N N . ARG B 1 25 ? 7.188 -17.062 -18.156 1 95.5 25 ARG B N 1
ATOM 1691 C CA . ARG B 1 25 ? 7.012 -18.5 -17.969 1 95.5 25 ARG B CA 1
ATOM 1692 C C . ARG B 1 25 ? 7.824 -19 -16.781 1 95.5 25 ARG B C 1
ATOM 1694 O O . ARG B 1 25 ? 7.332 -19.797 -15.984 1 95.5 25 ARG B O 1
ATOM 1701 N N . PRO B 1 26 ? 9.125 -18.562 -16.609 1 94.94 26 PRO B N 1
ATOM 1702 C CA . PRO B 1 26 ? 9.906 -19.125 -15.508 1 94.94 26 PRO B CA 1
ATOM 1703 C C . PRO B 1 26 ? 9.281 -18.828 -14.148 1 94.94 26 PRO B C 1
ATOM 1705 O O . PRO B 1 26 ? 9.305 -19.688 -13.258 1 94.94 26 PRO B O 1
ATOM 1708 N N . VAL B 1 27 ? 8.719 -17.672 -14.031 1 96.56 27 VAL B N 1
ATOM 1709 C CA . VAL B 1 27 ? 8.086 -17.297 -12.773 1 96.56 27 VAL B CA 1
ATOM 1710 C C . VAL B 1 27 ? 6.766 -18.047 -12.617 1 96.56 27 VAL B C 1
ATOM 1712 O O . VAL B 1 27 ? 6.449 -18.547 -11.531 1 96.56 27 VAL B O 1
ATOM 1715 N N . VAL B 1 28 ? 6.008 -18.203 -13.703 1 97.5 28 VAL B N 1
ATOM 1716 C CA . VAL B 1 28 ? 4.762 -18.969 -13.664 1 97.5 28 VAL B CA 1
ATOM 1717 C C . VAL B 1 28 ? 5.035 -20.406 -13.234 1 97.5 28 VAL B C 1
ATOM 1719 O O . VAL B 1 28 ? 4.355 -20.938 -12.352 1 97.5 28 VAL B O 1
ATOM 1722 N N . LYS B 1 29 ? 6.023 -20.984 -13.828 1 96.25 29 LYS B N 1
ATOM 1723 C CA . LYS B 1 29 ? 6.387 -22.359 -13.508 1 96.25 29 LYS B CA 1
ATOM 1724 C C . LYS B 1 29 ? 6.793 -22.5 -12.047 1 96.25 29 LYS B C 1
ATOM 1726 O O . LYS B 1 29 ? 6.305 -23.391 -11.344 1 96.25 29 LYS B O 1
ATOM 1731 N N . SER B 1 30 ? 7.602 -21.609 -11.57 1 95.31 30 SER B N 1
ATOM 1732 C CA . SER B 1 30 ? 8.141 -21.656 -10.219 1 95.31 30 SER B CA 1
ATOM 1733 C C . SER B 1 30 ? 7.035 -21.484 -9.18 1 95.31 30 SER B C 1
ATOM 1735 O O . SER B 1 30 ? 7 -22.203 -8.172 1 95.31 30 SER B O 1
ATOM 1737 N N . MET B 1 31 ? 6.117 -20.578 -9.461 1 96.44 31 MET B N 1
ATOM 1738 C CA . MET B 1 31 ? 5.121 -20.203 -8.461 1 96.44 31 MET B CA 1
ATOM 1739 C C . MET B 1 31 ? 3.9 -21.109 -8.531 1 96.44 31 MET B C 1
ATOM 1741 O O . MET B 1 31 ? 3.266 -21.391 -7.512 1 96.44 31 MET B O 1
ATOM 1745 N N . SER B 1 32 ? 3.508 -21.578 -9.695 1 97.25 32 SER B N 1
ATOM 1746 C CA . SER B 1 32 ? 2.271 -22.328 -9.836 1 97.25 32 SER B CA 1
ATOM 1747 C C . SER B 1 32 ? 2.516 -23.828 -9.648 1 97.25 32 SER B C 1
ATOM 1749 O O . SER B 1 32 ? 1.597 -24.562 -9.305 1 97.25 32 SER B O 1
ATOM 1751 N N . ARG B 1 33 ? 3.693 -24.328 -10.133 1 95.25 33 ARG B N 1
ATOM 1752 C CA . ARG B 1 33 ? 4.074 -25.734 -10.086 1 95.25 33 ARG B CA 1
ATOM 1753 C C . ARG B 1 33 ? 3.254 -26.562 -11.07 1 95.25 33 ARG B C 1
ATOM 1755 O O . ARG B 1 33 ? 3.105 -27.766 -10.906 1 95.25 33 ARG B O 1
ATOM 1762 N N . VAL B 1 34 ? 2.668 -25.906 -11.977 1 96.62 34 VAL B N 1
ATOM 1763 C CA . VAL B 1 34 ? 1.969 -26.578 -13.062 1 96.62 34 VAL B CA 1
ATOM 1764 C C . VAL B 1 34 ? 2.982 -27.172 -14.039 1 96.62 34 VAL B C 1
ATOM 1766 O O . VAL B 1 34 ? 3.998 -26.547 -14.344 1 96.62 34 VAL B O 1
ATOM 1769 N N . PRO B 1 35 ? 2.631 -28.391 -14.508 1 96.56 35 PRO B N 1
ATOM 1770 C CA . PRO B 1 35 ? 3.549 -28.984 -15.477 1 96.56 35 PRO B CA 1
ATOM 1771 C C . PRO B 1 35 ? 3.652 -28.172 -16.766 1 96.56 35 PRO B C 1
ATOM 1773 O O . PRO B 1 35 ? 2.678 -27.547 -17.188 1 96.56 35 PRO B O 1
ATOM 1776 N N . ASP B 1 36 ? 4.785 -28.328 -17.453 1 94.88 36 ASP B N 1
ATOM 1777 C CA . ASP B 1 36 ? 5.16 -27.484 -18.594 1 94.88 36 ASP B CA 1
ATOM 1778 C C . ASP B 1 36 ? 4.113 -27.562 -19.703 1 94.88 36 ASP B C 1
ATOM 1780 O O . ASP B 1 36 ? 3.676 -26.547 -20.234 1 94.88 36 ASP B O 1
ATOM 1784 N N . PRO B 1 37 ? 3.635 -28.734 -20.016 1 94.62 37 PRO B N 1
ATOM 1785 C CA . PRO B 1 37 ? 2.654 -28.797 -21.109 1 94.62 37 PRO B CA 1
ATOM 1786 C C . PRO B 1 37 ? 1.362 -28.047 -20.781 1 94.62 37 PRO B C 1
ATOM 1788 O O . PRO B 1 37 ? 0.753 -27.438 -21.656 1 94.62 37 PRO B O 1
ATOM 1791 N N . LYS B 1 38 ? 1.048 -28.156 -19.625 1 96.25 38 LYS B N 1
ATOM 1792 C CA . LYS B 1 38 ? -0.175 -27.469 -19.203 1 96.25 38 LYS B CA 1
ATOM 1793 C C . LYS B 1 38 ? 0.022 -25.969 -19.141 1 96.25 38 LYS B C 1
ATOM 1795 O O . LYS B 1 38 ? -0.9 -25.203 -19.438 1 96.25 38 LYS B O 1
ATOM 1800 N N . ILE B 1 39 ? 1.156 -25.484 -18.734 1 96.31 39 ILE B N 1
ATOM 1801 C CA . ILE B 1 39 ? 1.451 -24.047 -18.719 1 96.31 39 ILE B CA 1
ATOM 1802 C C . ILE B 1 39 ? 1.318 -23.484 -20.141 1 96.31 39 ILE B C 1
ATOM 1804 O O . ILE B 1 39 ? 0.72 -22.422 -20.328 1 96.31 39 ILE B O 1
ATOM 1808 N N . ASP B 1 40 ? 1.893 -24.234 -21.078 1 94.94 40 ASP B N 1
ATOM 1809 C CA . ASP B 1 40 ? 1.813 -23.797 -22.469 1 94.94 40 ASP B CA 1
ATOM 1810 C C . ASP B 1 40 ? 0.361 -23.672 -22.922 1 94.94 40 ASP B C 1
ATOM 1812 O O . ASP B 1 40 ? -0.009 -22.703 -23.578 1 94.94 40 ASP B O 1
ATOM 1816 N N . GLN B 1 41 ? -0.377 -24.656 -22.562 1 96.12 41 GLN B N 1
ATOM 1817 C CA . GLN B 1 41 ? -1.8 -24.625 -22.891 1 96.12 41 GLN B CA 1
ATOM 1818 C C . GLN B 1 41 ? -2.492 -23.438 -22.234 1 96.12 41 GLN B C 1
ATOM 1820 O O . GLN B 1 41 ? -3.32 -22.781 -22.875 1 96.12 41 GLN B O 1
ATOM 1825 N N . MET B 1 42 ? -2.123 -23.172 -21.078 1 96.81 42 MET B N 1
ATOM 1826 C CA . MET B 1 42 ? -2.779 -22.109 -20.328 1 96.81 42 MET B CA 1
ATOM 1827 C C . MET B 1 42 ? -2.416 -20.75 -20.906 1 96.81 42 MET B C 1
ATOM 1829 O O . MET B 1 42 ? -3.246 -19.828 -20.922 1 96.81 42 MET B O 1
ATOM 1833 N N . TYR B 1 43 ? -1.232 -20.578 -21.375 1 96.31 43 TYR B N 1
ATOM 1834 C CA . TYR B 1 43 ? -0.874 -19.312 -22.016 1 96.31 43 TYR B CA 1
ATOM 1835 C C . TYR B 1 43 ? -1.754 -19.062 -23.234 1 96.31 43 TYR B C 1
ATOM 1837 O O . TYR B 1 43 ? -2.295 -17.953 -23.391 1 96.31 43 TYR B O 1
ATOM 1845 N N . THR B 1 44 ? -1.925 -20.078 -24.016 1 95.12 44 THR B N 1
ATOM 1846 C CA . THR B 1 44 ? -2.758 -19.953 -25.203 1 95.12 44 THR B CA 1
ATOM 1847 C C . THR B 1 44 ? -4.207 -19.656 -24.828 1 95.12 44 THR B C 1
ATOM 1849 O O . THR B 1 44 ? -4.852 -18.797 -25.438 1 95.12 44 THR B O 1
ATOM 1852 N N . GLN B 1 45 ? -4.66 -20.281 -23.859 1 94.75 45 GLN B N 1
ATOM 1853 C CA . GLN B 1 45 ? -6.047 -20.156 -23.422 1 94.75 45 GLN B CA 1
ATOM 1854 C C . GLN B 1 45 ? -6.309 -18.781 -22.812 1 94.75 45 GLN B C 1
ATOM 1856 O O . GLN B 1 45 ? -7.348 -18.172 -23.062 1 94.75 45 GLN B O 1
ATOM 1861 N N . GLU B 1 46 ? -5.332 -18.281 -22.062 1 94.5 46 GLU B N 1
ATOM 1862 C CA . GLU B 1 46 ? -5.57 -17.094 -21.234 1 94.5 46 GLU B CA 1
ATOM 1863 C C . GLU B 1 46 ? -5.27 -15.812 -22.016 1 94.5 46 GLU B C 1
ATOM 1865 O O . GLU B 1 46 ? -5.934 -14.797 -21.812 1 94.5 46 GLU B O 1
ATOM 1870 N N . ILE B 1 47 ? -4.254 -15.82 -22.875 1 92.88 47 ILE B N 1
ATOM 1871 C CA . ILE B 1 47 ? -3.846 -14.547 -23.469 1 92.88 47 ILE B CA 1
ATOM 1872 C C . ILE B 1 47 ? -3.664 -14.711 -24.969 1 92.88 47 ILE B C 1
ATOM 1874 O O . ILE B 1 47 ? -3.238 -13.773 -25.656 1 92.88 47 ILE B O 1
ATOM 1878 N N . GLY B 1 48 ? -3.898 -15.859 -25.5 1 90.81 48 GLY B N 1
ATOM 1879 C CA . GLY B 1 48 ? -3.967 -16.078 -26.938 1 90.81 48 GLY B CA 1
ATOM 1880 C C . GLY B 1 48 ? -2.604 -16.156 -27.594 1 90.81 48 GLY B C 1
ATOM 1881 O O . GLY B 1 48 ? -2.482 -15.961 -28.812 1 90.81 48 GLY B O 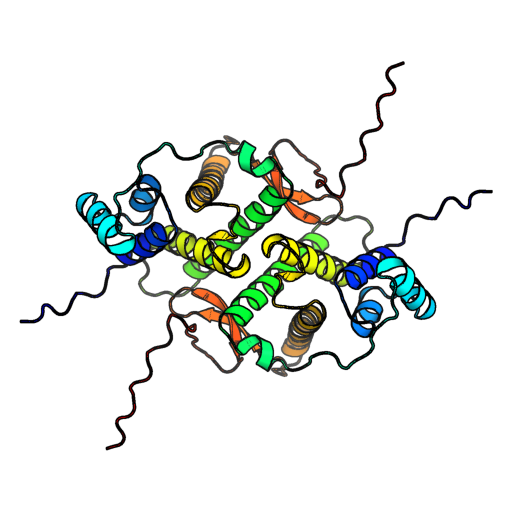1
ATOM 1882 N N . ARG B 1 49 ? -1.508 -16.203 -26.828 1 88.81 49 ARG B N 1
ATOM 1883 C CA . ARG B 1 49 ? -0.159 -16.312 -27.375 1 88.81 49 ARG B CA 1
ATOM 1884 C C . ARG B 1 49 ? 0.697 -17.25 -26.531 1 88.81 49 ARG B C 1
ATOM 1886 O O . ARG B 1 49 ? 0.308 -17.625 -25.422 1 88.81 49 ARG B O 1
ATOM 1893 N N . ASN B 1 50 ? 1.791 -17.531 -27.094 1 87.38 50 ASN B N 1
ATOM 1894 C CA . ASN B 1 50 ? 2.719 -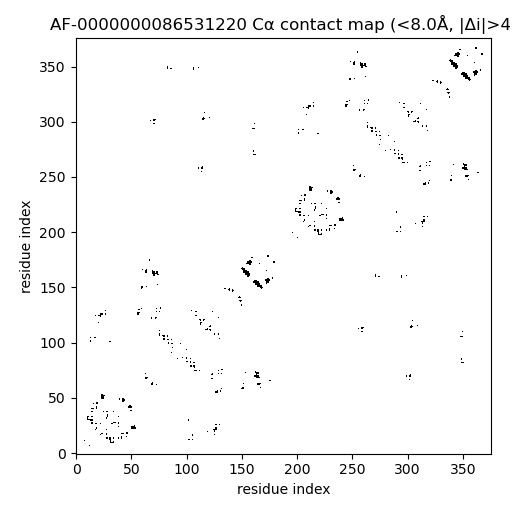18.438 -26.406 1 87.38 50 ASN B CA 1
ATOM 1895 C C . ASN B 1 50 ? 3.477 -17.703 -25.297 1 87.38 50 ASN B C 1
ATOM 1897 O O . ASN B 1 50 ? 3.535 -16.469 -25.281 1 87.38 50 ASN B O 1
ATOM 1901 N N . SER B 1 51 ? 4.055 -18.531 -24.453 1 84.81 51 SER B N 1
ATOM 1902 C CA . SER B 1 51 ? 4.852 -18 -23.344 1 84.81 51 SER B CA 1
ATOM 1903 C C . SER B 1 51 ? 6.148 -17.375 -23.828 1 84.81 51 SER B C 1
ATOM 1905 O O . SER B 1 51 ? 6.613 -17.688 -24.938 1 84.81 51 SER B O 1
ATOM 1907 N N . THR B 1 52 ? 6.629 -16.438 -23.062 1 82.12 52 THR B N 1
ATOM 1908 C CA . THR B 1 52 ? 7.961 -15.875 -23.297 1 82.12 52 THR B CA 1
ATOM 1909 C C . THR B 1 52 ? 8.93 -16.328 -22.203 1 82.12 52 THR B C 1
ATOM 1911 O O . THR B 1 52 ? 8.562 -16.422 -21.031 1 82.12 52 THR B O 1
ATOM 1914 N N . SER B 1 53 ? 10.125 -16.859 -22.641 1 78.38 53 SER B N 1
ATOM 1915 C CA . SER B 1 53 ? 11.078 -17.422 -21.688 1 78.38 53 SER B CA 1
ATOM 1916 C C . SER B 1 53 ? 12.352 -16.594 -21.609 1 78.38 53 SER B C 1
ATOM 1918 O O . SER B 1 53 ? 13.43 -17.109 -21.312 1 78.38 53 SER B O 1
ATOM 1920 N N . GLY B 1 54 ? 12.367 -15.32 -21.625 1 77.56 54 GLY B N 1
ATOM 1921 C CA . GLY B 1 54 ? 13.578 -14.523 -21.531 1 77.56 54 GLY B CA 1
ATOM 1922 C C . GLY B 1 54 ? 14.125 -14.453 -20.125 1 77.56 54 GLY B C 1
ATOM 1923 O O . GLY B 1 54 ? 13.5 -14.945 -19.172 1 77.56 54 GLY B O 1
ATOM 1924 N N . GLN B 1 55 ? 15.398 -14.008 -20.016 1 83.12 55 GLN B N 1
ATOM 1925 C CA . GLN B 1 55 ? 16.047 -13.828 -18.719 1 83.12 55 GLN B CA 1
ATOM 1926 C C . GLN B 1 55 ? 15.258 -12.891 -17.828 1 83.12 55 GLN B C 1
ATOM 1928 O O . GLN B 1 55 ? 14.711 -11.891 -18.281 1 83.12 55 GLN B O 1
ATOM 1933 N N . LEU B 1 56 ? 15.109 -13.367 -16.609 1 84.69 56 LEU B N 1
ATOM 1934 C CA . LEU B 1 56 ? 14.453 -12.523 -15.609 1 84.69 56 LEU B CA 1
ATOM 1935 C C . LEU B 1 56 ? 15.359 -11.383 -15.18 1 84.69 56 LEU B C 1
ATOM 1937 O O . LEU B 1 56 ? 16.578 -11.555 -15.078 1 84.69 56 LEU B O 1
ATOM 1941 N N . PRO B 1 57 ? 14.742 -10.18 -15.039 1 84 57 PRO B N 1
ATOM 1942 C CA . PRO B 1 57 ? 15.547 -9.094 -14.477 1 84 57 PRO B CA 1
ATOM 1943 C C . PRO B 1 57 ? 16.078 -9.414 -13.086 1 84 57 PRO B C 1
ATOM 1945 O O . PRO B 1 57 ? 15.312 -9.789 -12.195 1 84 57 PRO B O 1
ATOM 1948 N N . SER B 1 58 ? 17.469 -9.391 -13.055 1 81.38 58 SER B N 1
ATOM 1949 C CA . SER B 1 58 ? 18.047 -9.867 -11.797 1 81.38 58 SER B CA 1
ATOM 1950 C C . SER B 1 58 ? 18.797 -8.75 -11.078 1 81.38 58 SER B C 1
ATOM 1952 O O . SER B 1 58 ? 19.219 -8.914 -9.93 1 81.38 58 SER B O 1
ATOM 1954 N N . SER B 1 59 ? 18.875 -7.629 -11.609 1 89 59 SER B N 1
ATOM 1955 C CA . SER B 1 59 ? 19.641 -6.574 -10.969 1 89 59 SER B CA 1
ATOM 1956 C C . SER B 1 59 ? 18.906 -5.988 -9.773 1 89 59 SER B C 1
ATOM 1958 O O . SER B 1 59 ? 17.859 -5.367 -9.93 1 89 59 SER B O 1
ATOM 1960 N N . LEU B 1 60 ? 19.469 -6.121 -8.648 1 92.31 60 LEU B N 1
ATOM 1961 C CA . LEU B 1 60 ? 18.875 -5.586 -7.422 1 92.31 60 LEU B CA 1
ATOM 1962 C C . LEU B 1 60 ? 19.031 -4.07 -7.363 1 92.31 60 LEU B C 1
ATOM 1964 O O . LEU B 1 60 ? 18.25 -3.391 -6.699 1 92.31 60 LEU B O 1
ATOM 1968 N N . GLU B 1 61 ? 20.047 -3.598 -8.062 1 92.81 61 GLU B N 1
ATOM 1969 C CA . GLU B 1 61 ? 20.266 -2.156 -8.102 1 92.81 61 GLU B CA 1
ATOM 1970 C C . GLU B 1 61 ? 19.078 -1.435 -8.727 1 92.81 61 GLU B C 1
ATOM 1972 O O . GLU B 1 61 ? 18.828 -0.27 -8.422 1 92.81 61 GLU B O 1
ATOM 1977 N N . TRP B 1 62 ? 18.406 -2.09 -9.562 1 96 62 TRP B N 1
ATOM 1978 C CA . TRP B 1 62 ? 17.234 -1.526 -10.227 1 96 62 TRP B CA 1
ATOM 1979 C C . TRP B 1 62 ? 16.234 -0.999 -9.211 1 96 62 TRP B C 1
ATOM 1981 O O . TRP B 1 62 ? 15.586 0.027 -9.445 1 96 62 TRP B O 1
ATOM 1991 N N . PHE B 1 63 ? 16.078 -1.64 -8.094 1 96.88 63 PHE B N 1
ATOM 1992 C CA . PHE B 1 63 ? 15.086 -1.297 -7.078 1 96.88 63 PHE B CA 1
ATOM 1993 C C . PHE B 1 63 ? 15.445 0.018 -6.398 1 96.88 63 PHE B C 1
ATOM 1995 O O . PHE B 1 63 ? 14.625 0.588 -5.672 1 96.88 63 PHE B O 1
ATOM 2002 N N . THR B 1 64 ? 16.672 0.521 -6.637 1 96.56 64 THR B N 1
ATOM 2003 C CA . THR B 1 64 ? 17.109 1.722 -5.934 1 96.56 64 THR B CA 1
ATOM 2004 C C . THR B 1 64 ? 17.391 2.854 -6.918 1 96.56 64 THR B C 1
ATOM 2006 O O . THR B 1 64 ? 17.953 3.881 -6.543 1 96.56 64 THR B O 1
ATOM 2009 N N . LYS B 1 65 ? 17 2.689 -8.141 1 95.5 65 LYS B N 1
ATOM 2010 C CA . LYS B 1 65 ? 17.375 3.607 -9.211 1 95.5 65 LYS B CA 1
ATOM 2011 C C . LYS B 1 65 ? 16.641 4.938 -9.078 1 95.5 65 LYS B C 1
ATOM 2013 O O . LYS B 1 65 ? 17.203 5.996 -9.375 1 95.5 65 LYS B O 1
ATOM 2018 N N . THR B 1 66 ? 15.344 4.867 -8.742 1 96.5 66 THR B N 1
ATOM 2019 C CA . THR B 1 66 ? 14.555 6.09 -8.594 1 96.5 66 THR B CA 1
ATOM 2020 C C . THR B 1 66 ? 13.758 6.07 -7.297 1 96.5 66 THR B C 1
ATOM 2022 O O . THR B 1 66 ? 13.484 5 -6.746 1 96.5 66 THR B O 1
ATOM 2025 N N . HIS B 1 67 ? 13.375 7.227 -6.941 1 95.44 67 HIS B N 1
ATOM 2026 C CA . HIS B 1 67 ? 12.555 7.398 -5.746 1 95.44 67 HIS B CA 1
ATOM 2027 C C . HIS B 1 67 ? 11.234 6.645 -5.871 1 95.44 67 HIS B C 1
ATOM 2029 O O . HIS B 1 67 ? 10.812 5.973 -4.93 1 95.44 67 HIS B O 1
ATOM 2035 N N . ARG B 1 68 ? 10.68 6.742 -6.992 1 96.5 68 ARG B N 1
ATOM 2036 C CA . ARG B 1 68 ? 9.398 6.09 -7.242 1 96.5 68 ARG B CA 1
ATOM 2037 C C . ARG B 1 68 ? 9.516 4.578 -7.098 1 96.5 68 ARG B C 1
ATOM 2039 O O . ARG B 1 68 ? 8.695 3.949 -6.426 1 96.5 68 ARG B O 1
ATOM 2046 N N . ILE B 1 69 ? 10.5 3.988 -7.684 1 97.69 69 ILE B N 1
ATOM 2047 C CA . ILE B 1 69 ? 10.703 2.545 -7.621 1 97.69 69 ILE B CA 1
ATOM 2048 C C . ILE B 1 69 ? 10.953 2.123 -6.172 1 97.69 69 ILE B C 1
ATOM 2050 O O . ILE B 1 69 ? 10.398 1.123 -5.707 1 97.69 69 ILE B O 1
ATOM 2054 N N . GLN B 1 70 ? 11.688 2.893 -5.445 1 97.94 70 GLN B N 1
ATOM 2055 C CA . GLN B 1 70 ? 12 2.596 -4.051 1 97.94 70 GLN B CA 1
ATOM 2056 C C . GLN B 1 70 ? 10.734 2.525 -3.207 1 97.94 70 GLN B C 1
ATOM 2058 O O . GLN B 1 70 ? 10.562 1.608 -2.4 1 97.94 70 GLN B O 1
ATOM 2063 N N . MET B 1 71 ? 9.844 3.396 -3.463 1 97.56 71 MET B N 1
ATOM 2064 C CA . MET B 1 71 ? 8.609 3.479 -2.68 1 97.56 71 MET B CA 1
ATOM 2065 C C . MET B 1 71 ? 7.664 2.34 -3.037 1 97.56 71 MET B C 1
ATOM 2067 O O . MET B 1 71 ? 7.027 1.757 -2.156 1 97.56 71 MET B O 1
ATOM 2071 N N . HIS B 1 72 ? 7.562 2.051 -4.297 1 98.56 72 HIS B N 1
ATOM 2072 C CA . HIS B 1 72 ? 6.707 0.952 -4.73 1 98.56 72 HIS B CA 1
ATOM 2073 C C . HIS B 1 72 ? 7.242 -0.389 -4.234 1 98.56 72 HIS B C 1
ATOM 2075 O O . HIS B 1 72 ? 6.469 -1.252 -3.812 1 98.56 72 HIS B O 1
ATOM 2081 N N . ALA B 1 73 ? 8.531 -0.507 -4.277 1 98.38 73 ALA B N 1
ATOM 2082 C CA . ALA B 1 73 ? 9.141 -1.75 -3.811 1 98.38 73 ALA B CA 1
ATOM 2083 C C . ALA B 1 73 ? 8.922 -1.94 -2.312 1 98.38 73 ALA B C 1
ATOM 2085 O O . ALA B 1 73 ? 8.648 -3.055 -1.855 1 98.38 73 ALA B O 1
ATOM 2086 N N . ALA B 1 74 ? 9.062 -0.878 -1.559 1 97.62 74 ALA B N 1
ATOM 2087 C CA . ALA B 1 74 ? 8.797 -0.948 -0.125 1 97.62 74 ALA B CA 1
ATOM 2088 C C . ALA B 1 74 ? 7.348 -1.359 0.144 1 97.62 74 ALA B C 1
ATOM 2090 O O . ALA B 1 74 ? 7.086 -2.205 1.002 1 97.62 74 ALA B O 1
ATOM 2091 N N . PHE B 1 75 ? 6.43 -0.8 -0.652 1 97.94 75 PHE B N 1
ATOM 2092 C CA . PHE B 1 75 ? 5.027 -1.173 -0.522 1 97.94 75 PHE B CA 1
ATOM 2093 C C . PHE B 1 75 ? 4.832 -2.66 -0.796 1 97.94 75 PHE B C 1
ATOM 2095 O O . PHE B 1 75 ? 4.18 -3.359 -0.019 1 97.94 75 PHE B O 1
ATOM 2102 N N . LEU B 1 76 ? 5.352 -3.115 -1.848 1 98.44 76 LEU B N 1
ATOM 2103 C CA . LEU B 1 76 ? 5.176 -4.504 -2.26 1 98.44 76 LEU B CA 1
ATOM 2104 C C . LEU B 1 76 ? 5.723 -5.457 -1.205 1 98.44 76 LEU B C 1
ATOM 2106 O O . LEU B 1 76 ? 5.074 -6.445 -0.858 1 98.44 76 LEU B O 1
ATOM 2110 N N . LEU B 1 77 ? 6.875 -5.141 -0.681 1 97.38 77 LEU B N 1
ATOM 2111 C CA . LEU B 1 77 ? 7.484 -6.004 0.326 1 97.38 77 LEU B CA 1
ATOM 2112 C C . LEU B 1 77 ? 6.645 -6.023 1.601 1 97.38 77 LEU B C 1
ATOM 2114 O O . LEU B 1 77 ? 6.402 -7.09 2.172 1 97.38 77 LEU B O 1
ATOM 2118 N N . LEU B 1 78 ? 6.199 -4.891 1.976 1 95.38 78 LEU B N 1
ATOM 2119 C CA . LEU B 1 78 ? 5.395 -4.785 3.189 1 95.38 78 LEU B CA 1
ATOM 2120 C C . LEU B 1 78 ? 4.043 -5.469 3.006 1 95.38 78 LEU B C 1
ATOM 2122 O O . LEU B 1 78 ? 3.559 -6.148 3.914 1 95.38 78 LEU B O 1
ATOM 2126 N N . ALA B 1 79 ? 3.449 -5.258 1.863 1 96.19 79 ALA B N 1
ATOM 2127 C CA . ALA B 1 79 ? 2.191 -5.93 1.546 1 96.19 79 ALA B CA 1
ATOM 2128 C C . ALA B 1 79 ? 2.354 -7.445 1.583 1 96.19 79 ALA B C 1
ATOM 2130 O O . ALA B 1 79 ? 1.541 -8.148 2.189 1 96.19 79 ALA B O 1
ATOM 2131 N N . TYR B 1 80 ? 3.416 -7.938 0.979 1 96.62 80 TYR B N 1
ATOM 2132 C CA . TYR B 1 80 ? 3.674 -9.367 0.952 1 96.62 80 TYR B CA 1
ATOM 2133 C C . TYR B 1 80 ? 3.818 -9.922 2.363 1 96.62 80 TYR B C 1
ATOM 2135 O O . TYR B 1 80 ? 3.221 -10.953 2.699 1 96.62 80 TYR B O 1
ATOM 2143 N N . ARG B 1 81 ? 4.574 -9.234 3.152 1 93.69 81 ARG B N 1
ATOM 2144 C CA . ARG B 1 81 ? 4.816 -9.688 4.52 1 93.69 81 ARG B CA 1
ATOM 2145 C C . ARG B 1 81 ? 3.518 -9.742 5.316 1 93.69 81 ARG B C 1
ATOM 2147 O O . ARG B 1 81 ? 3.289 -10.688 6.078 1 93.69 81 ARG B O 1
ATOM 2154 N N . ARG B 1 82 ? 2.717 -8.789 5.102 1 89.38 82 ARG B N 1
ATOM 2155 C CA . ARG B 1 82 ? 1.446 -8.742 5.816 1 89.38 82 ARG B CA 1
ATOM 2156 C C . ARG B 1 82 ? 0.533 -9.891 5.395 1 89.38 82 ARG B C 1
ATOM 2158 O O . ARG B 1 82 ? -0.044 -10.57 6.242 1 89.38 82 ARG B O 1
ATOM 2165 N N . ILE B 1 83 ? 0.383 -10.047 4.129 1 92 83 ILE B N 1
ATOM 2166 C CA . ILE B 1 83 ? -0.494 -11.086 3.605 1 92 83 ILE B CA 1
ATOM 2167 C C . ILE B 1 83 ? 0.036 -12.461 4.008 1 92 83 ILE B C 1
ATOM 2169 O O . ILE B 1 83 ? -0.73 -13.328 4.441 1 92 83 ILE B O 1
ATOM 2173 N N . HIS B 1 84 ? 1.353 -12.625 3.861 1 92.5 84 HIS B N 1
ATOM 2174 C CA . HIS B 1 84 ? 1.99 -13.875 4.25 1 92.5 84 HIS B CA 1
ATOM 2175 C C . HIS B 1 84 ? 1.7 -14.219 5.707 1 92.5 84 HIS B C 1
ATOM 2177 O O . HIS B 1 84 ? 1.331 -15.352 6.023 1 92.5 84 HIS B O 1
ATOM 2183 N N . LYS B 1 85 ? 1.812 -13.227 6.566 1 88.25 85 LYS B N 1
ATOM 2184 C CA . LYS B 1 85 ? 1.561 -13.414 7.992 1 88.25 85 LYS B CA 1
ATOM 2185 C C . LYS B 1 85 ? 0.1 -13.773 8.25 1 88.25 85 LYS B C 1
ATOM 2187 O O . LYS B 1 85 ? -0.194 -14.648 9.07 1 88.25 85 LYS B O 1
ATOM 2192 N N . SER B 1 86 ? -0.77 -13.141 7.57 1 84.69 86 SER B N 1
ATOM 2193 C CA . SER B 1 86 ? -2.197 -13.398 7.738 1 84.69 86 SER B CA 1
ATOM 2194 C C . SER B 1 86 ? -2.559 -14.812 7.305 1 84.69 86 SER B C 1
ATOM 2196 O O . SER B 1 86 ? -3.377 -15.477 7.945 1 84.69 86 SER B O 1
ATOM 2198 N N . LEU B 1 87 ? -1.958 -15.211 6.223 1 89 87 LEU B N 1
ATOM 2199 C CA . LEU B 1 87 ? -2.205 -16.562 5.73 1 89 87 LEU B CA 1
ATOM 2200 C C . LEU B 1 87 ? -1.658 -17.609 6.699 1 89 87 LEU B C 1
ATOM 2202 O O . LEU B 1 87 ? -2.273 -18.656 6.902 1 89 87 LEU B O 1
ATOM 2206 N N . ARG B 1 88 ? -0.574 -17.281 7.305 1 86.25 88 ARG B N 1
ATOM 2207 C CA . ARG B 1 88 ? 0.078 -18.219 8.227 1 86.25 88 ARG B CA 1
ATOM 2208 C C . ARG B 1 88 ? -0.692 -18.312 9.539 1 86.25 88 ARG B C 1
ATOM 2210 O O . ARG B 1 88 ? -0.766 -19.391 10.141 1 86.25 88 ARG B O 1
ATOM 2217 N N . SER B 1 89 ? -1.153 -17.141 10.07 1 79.94 89 SER B N 1
ATOM 2218 C CA . SER B 1 89 ? -1.847 -17.094 11.352 1 79.94 89 SER B CA 1
ATOM 2219 C C . SER B 1 89 ? -3.27 -17.625 11.227 1 79.94 89 SER B C 1
ATOM 2221 O O . SER B 1 89 ? -3.879 -18.016 12.227 1 79.94 89 SER B O 1
ATOM 2223 N N . GLY B 1 90 ? -3.842 -17.391 10.133 1 67.5 90 GLY B N 1
ATOM 2224 C CA . GLY B 1 90 ? -5.215 -17.859 9.977 1 67.5 90 GLY B CA 1
ATOM 2225 C C . GLY B 1 90 ? -5.352 -19.359 10.062 1 67.5 90 GLY B C 1
ATOM 2226 O O . GLY B 1 90 ? -4.387 -20.094 9.812 1 67.5 90 GLY B O 1
ATOM 2227 N N . THR B 1 91 ? -6.266 -19.703 10.945 1 55.72 91 THR B N 1
ATOM 2228 C CA . THR B 1 91 ? -6.645 -21.094 11.156 1 55.72 91 THR B CA 1
ATOM 2229 C C . THR B 1 91 ? -6.988 -21.766 9.836 1 55.72 91 THR B C 1
ATOM 2231 O O . THR B 1 91 ? -8.156 -22.047 9.555 1 55.72 91 THR B O 1
ATOM 2234 N N . TYR B 1 92 ? -6.316 -21.25 8.797 1 54.44 92 TYR B N 1
ATOM 2235 C CA . TYR B 1 92 ? -6.816 -21.922 7.602 1 54.44 92 TYR B CA 1
ATOM 2236 C C . TYR B 1 92 ? -6.52 -23.422 7.656 1 54.44 92 TYR B C 1
ATOM 2238 O O . TYR B 1 92 ? -5.363 -23.828 7.543 1 54.44 92 TYR B O 1
ATOM 2246 N N . GLU B 1 93 ? -7.473 -24.016 8.219 1 55.09 93 GLU B N 1
ATOM 2247 C CA . GLU B 1 93 ? -7.547 -25.469 8.117 1 55.09 93 GLU B CA 1
ATOM 2248 C C . GLU B 1 93 ? -7.398 -25.922 6.664 1 55.09 93 GLU B C 1
ATOM 2250 O O . GLU B 1 93 ? -8.133 -25.469 5.785 1 55.09 93 GLU B O 1
ATOM 2255 N N . GLY B 1 94 ? -6.262 -26.359 6.281 1 63.91 94 GLY B N 1
ATOM 2256 C CA . GLY B 1 94 ? -6.168 -27.125 5.051 1 63.91 94 GLY B CA 1
ATOM 2257 C C . GLY B 1 94 ? -5.152 -26.578 4.074 1 63.91 94 GLY B C 1
ATOM 2258 O O . GLY B 1 94 ? -4.902 -27.172 3.021 1 63.91 94 GLY B O 1
ATOM 2259 N N . MET B 1 95 ? -4.672 -25.375 4.496 1 75.62 95 MET B N 1
ATOM 2260 C CA . MET B 1 95 ? -3.686 -24.906 3.535 1 75.62 95 MET B CA 1
ATOM 2261 C C . MET B 1 95 ? -2.309 -25.484 3.828 1 75.62 95 MET B C 1
ATOM 2263 O O . MET B 1 95 ? -1.876 -25.516 4.98 1 75.62 95 MET B O 1
ATOM 2267 N N . MET B 1 96 ? -1.805 -26.078 2.801 1 83.62 96 MET B N 1
ATOM 2268 C CA . MET B 1 96 ? -0.445 -26.594 2.934 1 83.62 96 MET B CA 1
ATOM 2269 C C . MET B 1 96 ? 0.552 -25.453 3.137 1 83.62 96 MET B C 1
ATOM 2271 O O . MET B 1 96 ? 0.494 -24.438 2.441 1 83.62 96 MET B O 1
ATOM 2275 N N . PRO B 1 97 ? 1.396 -25.578 4.086 1 85.81 97 PRO B N 1
ATOM 2276 C CA . PRO B 1 97 ? 2.379 -24.531 4.383 1 85.81 97 PRO B CA 1
ATOM 2277 C C . PRO B 1 97 ? 3.154 -24.078 3.146 1 85.81 97 PRO B C 1
ATOM 2279 O O . PRO B 1 97 ? 3.482 -22.891 3.014 1 85.81 97 PRO B O 1
ATOM 2282 N N . ASP B 1 98 ? 3.365 -25.016 2.275 1 88.88 98 ASP B N 1
ATOM 2283 C CA . ASP B 1 98 ? 4.176 -24.719 1.099 1 88.88 98 ASP B CA 1
ATOM 2284 C C . ASP B 1 98 ? 3.406 -23.844 0.115 1 88.88 98 ASP B C 1
ATOM 2286 O O . ASP B 1 98 ? 3.998 -23.25 -0.798 1 88.88 98 ASP B O 1
ATOM 2290 N N . SER B 1 99 ? 2.111 -23.688 0.263 1 92.44 99 SER B N 1
ATOM 2291 C CA . SER B 1 99 ? 1.283 -22.891 -0.646 1 92.44 99 SER B CA 1
ATOM 2292 C C . SER B 1 99 ? 1.229 -21.438 -0.219 1 92.44 99 SER B C 1
ATOM 2294 O O . SER B 1 99 ? 0.847 -20.562 -1.007 1 92.44 99 SER B O 1
ATOM 2296 N N . ILE B 1 100 ? 1.658 -21.141 0.985 1 92.12 100 ILE B N 1
ATOM 2297 C CA . ILE B 1 100 ? 1.47 -19.828 1.604 1 92.12 100 ILE B CA 1
ATOM 2298 C C . ILE B 1 100 ? 2.275 -18.781 0.846 1 92.12 100 ILE B C 1
ATOM 2300 O O . ILE B 1 100 ? 1.729 -17.766 0.419 1 92.12 100 ILE B O 1
ATOM 2304 N N . PRO B 1 101 ? 3.576 -19.062 0.547 1 94.69 101 PRO B N 1
ATOM 2305 C CA . PRO B 1 101 ? 4.328 -18.047 -0.184 1 94.69 101 PRO B CA 1
ATOM 2306 C C . PRO B 1 101 ? 3.781 -17.797 -1.588 1 94.69 101 PRO B C 1
ATOM 2308 O O . PRO B 1 101 ? 3.787 -16.672 -2.066 1 94.69 101 PRO B O 1
ATOM 2311 N N . ARG B 1 102 ? 3.26 -18.797 -2.201 1 95.81 102 ARG B N 1
ATOM 2312 C CA . ARG B 1 102 ? 2.746 -18.703 -3.562 1 95.81 102 ARG B CA 1
ATOM 2313 C C . ARG B 1 102 ? 1.438 -17.922 -3.6 1 95.81 102 ARG B C 1
ATOM 2315 O O . ARG B 1 102 ? 1.244 -17.062 -4.465 1 95.81 102 ARG B O 1
ATOM 2322 N N . ILE B 1 103 ? 0.598 -18.141 -2.66 1 93.88 103 ILE B N 1
ATOM 2323 C CA . ILE B 1 103 ? -0.665 -17.422 -2.549 1 93.88 103 ILE B CA 1
ATOM 2324 C C . ILE B 1 103 ? -0.396 -15.969 -2.176 1 93.88 103 ILE B C 1
ATOM 2326 O O . ILE B 1 103 ? -0.98 -15.055 -2.762 1 93.88 103 ILE B O 1
ATOM 2330 N N . ALA B 1 104 ? 0.5 -15.789 -1.225 1 95.31 104 ALA B N 1
ATOM 2331 C CA . ALA B 1 104 ? 0.859 -14.43 -0.807 1 95.31 104 ALA B CA 1
ATOM 2332 C C . ALA B 1 104 ? 1.408 -13.625 -1.979 1 95.31 104 ALA B C 1
ATOM 2334 O O . ALA B 1 104 ? 1.113 -12.438 -2.113 1 95.31 104 ALA B O 1
ATOM 2335 N N . PHE B 1 105 ? 2.174 -14.258 -2.785 1 97.38 105 PHE B N 1
ATOM 2336 C CA . PHE B 1 105 ? 2.74 -13.617 -3.967 1 97.38 105 PHE B CA 1
ATOM 2337 C C . PHE B 1 105 ? 1.638 -13.125 -4.895 1 97.38 105 PHE B C 1
ATOM 2339 O O . PHE B 1 105 ? 1.61 -11.945 -5.262 1 97.38 105 PHE B O 1
ATOM 2346 N N . THR B 1 106 ? 0.703 -13.93 -5.281 1 96.88 106 THR B N 1
ATOM 2347 C CA . THR B 1 106 ? -0.353 -13.586 -6.227 1 96.88 106 THR B CA 1
ATOM 2348 C C . THR B 1 106 ? -1.272 -12.516 -5.641 1 96.88 106 THR B C 1
ATOM 2350 O O . THR B 1 106 ? -1.696 -11.602 -6.348 1 96.88 106 THR B O 1
ATOM 2353 N N . ARG B 1 107 ? -1.504 -12.648 -4.355 1 95.62 107 ARG B N 1
ATOM 2354 C CA . ARG B 1 107 ? -2.375 -11.672 -3.711 1 95.62 107 ARG B CA 1
ATOM 2355 C C . ARG B 1 107 ? -1.695 -10.312 -3.617 1 95.62 107 ARG B C 1
ATOM 2357 O O . ARG B 1 107 ? -2.348 -9.273 -3.752 1 95.62 107 ARG B O 1
ATOM 2364 N N . THR B 1 108 ? -0.408 -10.297 -3.311 1 97.44 108 THR B N 1
ATOM 2365 C CA . THR B 1 108 ? 0.361 -9.062 -3.295 1 97.44 108 THR B CA 1
ATOM 2366 C C . THR B 1 108 ? 0.315 -8.375 -4.66 1 97.44 108 THR B C 1
ATOM 2368 O O . THR B 1 108 ? 0.057 -7.172 -4.75 1 97.44 108 THR B O 1
ATOM 2371 N N . LEU B 1 109 ? 0.494 -9.164 -5.652 1 97.88 109 LEU B N 1
ATOM 2372 C CA . LEU B 1 109 ? 0.448 -8.648 -7.016 1 97.88 109 LEU B CA 1
ATOM 2373 C C . LEU B 1 109 ? -0.926 -8.062 -7.328 1 97.88 109 LEU B C 1
ATOM 2375 O O . LEU B 1 109 ? -1.029 -6.965 -7.871 1 97.88 109 LEU B O 1
ATOM 2379 N N . THR B 1 110 ? -1.935 -8.75 -6.965 1 96.19 110 THR B N 1
ATOM 2380 C CA . THR B 1 110 ? -3.307 -8.312 -7.207 1 96.19 110 THR B CA 1
ATOM 2381 C C . THR B 1 110 ? -3.604 -7.016 -6.461 1 96.19 110 THR B C 1
ATOM 2383 O O . THR B 1 110 ? -4.195 -6.09 -7.023 1 96.19 110 THR B O 1
ATOM 2386 N N . TRP B 1 111 ? -3.217 -6.98 -5.238 1 97.38 111 TRP B N 1
ATOM 2387 C CA . TRP B 1 111 ? -3.422 -5.777 -4.441 1 97.38 111 TRP B CA 1
ATOM 2388 C C . TRP B 1 111 ? -2.664 -4.594 -5.031 1 97.38 111 TRP B C 1
ATOM 2390 O O . TRP B 1 111 ? -3.207 -3.492 -5.141 1 97.38 111 TRP B O 1
ATOM 2400 N N . TYR B 1 112 ? -1.449 -4.852 -5.418 1 98.31 112 TYR B N 1
ATOM 2401 C CA . TYR B 1 112 ? -0.613 -3.812 -6.008 1 98.31 112 TYR B CA 1
ATOM 2402 C C . TYR B 1 112 ? -1.256 -3.246 -7.27 1 98.31 112 TYR B C 1
ATOM 2404 O O . TYR B 1 112 ? -1.348 -2.027 -7.434 1 98.31 112 TYR B O 1
ATOM 2412 N N . HIS B 1 113 ? -1.742 -4.129 -8.102 1 97.44 113 HIS B N 1
ATOM 2413 C CA . HIS B 1 113 ? -2.404 -3.699 -9.328 1 97.44 113 HIS B CA 1
ATOM 2414 C C . HIS B 1 113 ? -3.652 -2.877 -9.023 1 97.44 113 HIS B C 1
ATOM 2416 O O . HIS B 1 113 ? -3.928 -1.885 -9.695 1 97.44 113 HIS B O 1
ATOM 2422 N N . GLU B 1 114 ? -4.324 -3.268 -8.031 1 96.25 114 GLU B N 1
ATOM 2423 C CA . GLU B 1 114 ? -5.531 -2.539 -7.656 1 96.25 114 GLU B CA 1
ATOM 2424 C C . GLU B 1 114 ? -5.203 -1.122 -7.199 1 96.25 114 GLU B C 1
ATOM 2426 O O . GLU B 1 114 ? -5.828 -0.159 -7.645 1 96.25 114 GLU B O 1
ATOM 2431 N N . ILE B 1 115 ? -4.23 -1.003 -6.34 1 97.56 115 ILE B N 1
ATOM 2432 C CA . ILE B 1 115 ? -3.887 0.301 -5.781 1 97.56 115 ILE B CA 1
ATOM 2433 C C . ILE B 1 115 ? -3.348 1.209 -6.883 1 97.56 115 ILE B C 1
ATOM 2435 O O . ILE B 1 115 ? -3.625 2.41 -6.898 1 97.56 115 ILE B O 1
ATOM 2439 N N . CYS B 1 116 ? -2.65 0.637 -7.852 1 97.75 116 CYS B N 1
ATOM 2440 C CA . CYS B 1 116 ? -2.07 1.409 -8.945 1 97.75 116 CYS B CA 1
ATOM 2441 C C . CYS B 1 116 ? -3.135 1.799 -9.961 1 97.75 116 CYS B C 1
ATOM 2443 O O . CYS B 1 116 ? -2.887 2.627 -10.844 1 97.75 116 CYS B O 1
ATOM 2445 N N . GLY B 1 117 ? -4.219 1.249 -9.891 1 95 117 GLY B N 1
ATOM 2446 C CA . GLY B 1 117 ? -5.266 1.508 -10.867 1 95 117 GLY B CA 1
ATOM 2447 C C . GLY B 1 117 ? -5.199 0.593 -12.07 1 95 117 GLY B C 1
ATOM 2448 O O . GLY B 1 117 ? -5.566 0.989 -13.18 1 95 117 GLY B O 1
ATOM 2449 N N . GLY B 1 118 ? -4.621 -0.549 -11.883 1 95.31 118 GLY B N 1
ATOM 2450 C CA . GLY B 1 118 ? -4.504 -1.525 -12.953 1 95.31 118 GLY B CA 1
ATOM 2451 C C . GLY B 1 118 ? -3.072 -1.962 -13.211 1 95.31 118 GLY B C 1
ATOM 2452 O O . GLY B 1 118 ? -2.129 -1.265 -12.828 1 95.31 118 GLY B O 1
ATOM 2453 N N . GLN B 1 119 ? -2.988 -3.053 -13.859 1 95.31 119 GLN B N 1
ATOM 2454 C CA . GLN B 1 119 ? -1.683 -3.646 -14.125 1 95.31 119 GLN B CA 1
ATOM 2455 C C . GLN B 1 119 ? -0.838 -2.74 -15.016 1 95.31 119 GLN B C 1
ATOM 2457 O O . GLN B 1 119 ? 0.381 -2.664 -14.852 1 95.31 119 GLN B O 1
ATOM 2462 N N . ASP B 1 120 ? -1.489 -1.984 -15.891 1 95.88 120 ASP B N 1
ATOM 2463 C CA . ASP B 1 120 ? -0.766 -1.141 -16.844 1 95.88 120 ASP B CA 1
ATOM 2464 C C . ASP B 1 120 ? -0.151 0.068 -16.141 1 95.88 120 ASP B C 1
ATOM 2466 O O . ASP B 1 120 ? 0.746 0.718 -16.688 1 95.88 120 ASP B O 1
ATOM 2470 N N . ASN B 1 121 ? -0.624 0.339 -14.969 1 96.62 121 ASN B N 1
ATOM 2471 C CA . ASN B 1 121 ? -0.14 1.499 -14.227 1 96.62 121 ASN B CA 1
ATOM 2472 C C . ASN B 1 121 ? 0.916 1.107 -13.195 1 96.62 121 ASN B C 1
ATOM 2474 O O . ASN B 1 121 ? 1.521 1.973 -12.562 1 96.62 121 ASN B O 1
ATOM 2478 N N . ALA B 1 122 ? 1.14 -0.219 -13.07 1 97.38 122 ALA B N 1
ATOM 2479 C CA . ALA B 1 122 ? 2.137 -0.718 -12.125 1 97.38 122 ALA B CA 1
ATOM 2480 C C . ALA B 1 122 ? 3.549 -0.55 -12.68 1 97.38 122 ALA B C 1
ATOM 2482 O O . ALA B 1 122 ? 3.803 -0.849 -13.852 1 97.38 122 ALA B O 1
ATOM 2483 N N . ILE B 1 123 ? 4.414 -0.038 -11.867 1 97.31 123 ILE B N 1
ATOM 2484 C CA . ILE B 1 123 ? 5.754 0.213 -12.391 1 97.31 123 ILE B CA 1
ATOM 2485 C C . ILE B 1 123 ? 6.66 -0.976 -12.086 1 97.31 123 ILE B C 1
ATOM 2487 O O . ILE B 1 123 ? 7.699 -1.153 -12.727 1 97.31 123 ILE B O 1
ATOM 2491 N N . ILE B 1 124 ? 6.301 -1.771 -11.078 1 97.69 124 ILE B N 1
ATOM 2492 C CA . ILE B 1 124 ? 7.039 -2.996 -10.781 1 97.69 124 ILE B CA 1
ATOM 2493 C C . ILE B 1 124 ? 6.277 -4.199 -11.336 1 97.69 124 ILE B C 1
ATOM 2495 O O . ILE B 1 124 ? 5.129 -4.441 -10.953 1 97.69 124 ILE B O 1
ATOM 2499 N N . SER B 1 125 ? 6.918 -4.914 -12.195 1 96.81 125 SER B N 1
ATOM 2500 C CA . SER B 1 125 ? 6.305 -6.066 -12.844 1 96.81 125 SER B CA 1
ATOM 2501 C C . SER B 1 125 ? 6.27 -7.273 -11.914 1 96.81 125 SER B C 1
ATOM 2503 O O . SER B 1 125 ? 6.91 -7.273 -10.859 1 96.81 125 SER B O 1
ATOM 2505 N N . SER B 1 126 ? 5.543 -8.336 -12.391 1 97.12 126 SER B N 1
ATOM 2506 C CA . SER B 1 126 ? 5.473 -9.586 -11.641 1 97.12 126 SER B CA 1
ATOM 2507 C C . SER B 1 126 ? 6.84 -10.258 -11.555 1 97.12 126 SER B C 1
ATOM 2509 O O . SER B 1 126 ? 7.18 -10.852 -10.523 1 97.12 126 SER B O 1
ATOM 2511 N N . GLN B 1 127 ? 7.652 -10.094 -12.547 1 95.75 127 GLN B N 1
ATOM 2512 C CA . GLN B 1 127 ? 9 -10.656 -12.516 1 95.75 127 GLN B CA 1
ATOM 2513 C C . GLN B 1 127 ? 9.867 -9.961 -11.477 1 95.75 127 GLN B C 1
ATOM 2515 O O . GLN B 1 127 ? 10.633 -10.609 -10.758 1 95.75 127 GLN B O 1
ATOM 2520 N N . ARG B 1 128 ? 9.703 -8.703 -11.445 1 96.25 128 ARG B N 1
ATOM 2521 C CA . ARG B 1 128 ? 10.5 -7.941 -10.484 1 96.25 128 ARG B CA 1
ATOM 2522 C C . ARG B 1 128 ? 10.016 -8.18 -9.062 1 96.25 128 ARG B C 1
ATOM 2524 O O . ARG B 1 128 ? 10.82 -8.234 -8.125 1 96.25 128 ARG B O 1
ATOM 2531 N N . LEU B 1 129 ? 8.711 -8.305 -8.93 1 97.56 129 LEU B N 1
ATOM 2532 C CA . LEU B 1 129 ? 8.195 -8.68 -7.617 1 97.56 129 LEU B CA 1
ATOM 2533 C C . LEU B 1 129 ? 8.766 -10.016 -7.172 1 97.56 129 LEU B C 1
ATOM 2535 O O . LEU B 1 129 ? 9.148 -10.18 -6.012 1 97.56 129 LEU B O 1
ATOM 2539 N N . TYR B 1 130 ? 8.812 -10.969 -8.094 1 96.75 130 TYR B N 1
ATOM 2540 C CA . TYR B 1 130 ? 9.375 -12.281 -7.816 1 96.75 130 TYR B CA 1
ATOM 2541 C C . TYR B 1 130 ? 10.812 -12.164 -7.324 1 96.75 130 TYR B C 1
ATOM 2543 O O . TYR B 1 130 ? 11.18 -12.766 -6.309 1 96.75 130 TYR B O 1
ATOM 2551 N N . THR B 1 131 ? 11.586 -11.375 -7.992 1 94.94 131 THR B N 1
ATOM 2552 C CA . THR B 1 131 ? 12.984 -11.156 -7.625 1 94.94 131 THR B CA 1
ATOM 2553 C C . THR B 1 131 ? 13.086 -10.5 -6.25 1 94.94 131 THR B C 1
ATOM 2555 O O . THR B 1 131 ? 13.922 -10.883 -5.434 1 94.94 131 THR B O 1
ATOM 2558 N N . LEU B 1 132 ? 12.273 -9.539 -6 1 95.62 132 LEU B N 1
ATOM 2559 C CA . LEU B 1 132 ? 12.273 -8.828 -4.73 1 95.62 132 LEU B CA 1
ATOM 2560 C C . LEU B 1 132 ? 12 -9.781 -3.57 1 95.62 132 LEU B C 1
ATOM 2562 O O . LEU B 1 132 ? 12.766 -9.82 -2.602 1 95.62 132 LEU B O 1
ATOM 2566 N N . ILE B 1 133 ? 10.953 -10.586 -3.711 1 95.38 133 ILE B N 1
ATOM 2567 C CA . ILE B 1 133 ? 10.523 -11.477 -2.641 1 95.38 133 ILE B CA 1
ATOM 2568 C C . ILE B 1 133 ? 11.586 -12.555 -2.418 1 95.38 133 ILE B C 1
ATOM 2570 O O . ILE B 1 133 ? 11.906 -12.891 -1.276 1 95.38 133 ILE B O 1
ATOM 2574 N N . ARG B 1 134 ? 12.117 -13.078 -3.465 1 92.31 134 ARG B N 1
ATOM 2575 C CA . ARG B 1 134 ? 13.141 -14.109 -3.348 1 92.31 134 ARG B CA 1
ATOM 2576 C C . ARG B 1 134 ? 14.398 -13.562 -2.674 1 92.31 134 ARG B C 1
ATOM 2578 O O . ARG B 1 134 ? 15.031 -14.258 -1.873 1 92.31 134 ARG B O 1
ATOM 2585 N N . THR B 1 135 ? 14.758 -12.398 -3.004 1 91.44 135 THR B N 1
ATOM 2586 C CA . THR B 1 135 ? 15.93 -11.758 -2.42 1 91.44 135 THR B CA 1
ATOM 2587 C C . THR B 1 135 ? 15.789 -11.656 -0.904 1 91.44 135 THR B C 1
ATOM 2589 O O . THR B 1 135 ? 16.703 -12.023 -0.167 1 91.44 135 THR B O 1
ATOM 2592 N N . PHE B 1 136 ? 14.648 -11.242 -0.425 1 91.31 136 PHE B N 1
ATOM 2593 C CA . PHE B 1 136 ? 14.461 -11.031 1.006 1 91.31 136 PHE B CA 1
ATOM 2594 C C . PHE B 1 136 ? 14.203 -12.352 1.721 1 91.31 136 PHE B C 1
ATOM 2596 O O . PHE B 1 136 ? 14.531 -12.5 2.898 1 91.31 136 PHE B O 1
ATOM 2603 N N . ALA B 1 137 ? 13.633 -13.289 1.034 1 86.25 137 ALA B N 1
ATOM 2604 C CA . ALA B 1 137 ? 13.477 -14.625 1.603 1 86.25 137 ALA B CA 1
ATOM 2605 C C . ALA B 1 137 ? 14.82 -15.305 1.791 1 86.25 137 ALA B C 1
ATOM 2607 O O . ALA B 1 137 ? 15.078 -15.914 2.832 1 86.25 137 ALA B O 1
ATOM 2608 N N . ASP B 1 138 ? 15.617 -15.164 0.767 1 77.94 138 ASP B N 1
ATOM 2609 C CA . ASP B 1 138 ? 16.953 -15.75 0.82 1 77.94 138 ASP B CA 1
ATOM 2610 C C . ASP B 1 138 ? 17.797 -15.086 1.91 1 77.94 138 ASP B C 1
ATOM 2612 O O . ASP B 1 138 ? 18.531 -15.766 2.625 1 77.94 138 ASP B O 1
ATOM 2616 N N . ALA B 1 139 ? 17.656 -13.836 2.027 1 72.81 139 ALA B N 1
ATOM 2617 C CA . ALA B 1 139 ? 18.406 -13.086 3.033 1 72.81 139 ALA B CA 1
ATOM 2618 C C . ALA B 1 139 ? 18.031 -13.531 4.441 1 72.81 139 ALA B C 1
ATOM 2620 O O . ALA B 1 139 ? 18.891 -13.641 5.32 1 72.81 139 ALA B O 1
ATOM 2621 N N . GLN B 1 140 ? 16.797 -13.711 4.668 1 72.62 140 GLN B N 1
ATOM 2622 C CA . GLN B 1 140 ? 16.328 -14.172 5.969 1 72.62 140 GLN B CA 1
ATOM 2623 C C . GLN B 1 140 ? 16.859 -15.562 6.297 1 72.62 140 GLN B C 1
ATOM 2625 O O . GLN B 1 140 ? 17.172 -15.859 7.453 1 72.62 140 GLN B O 1
ATOM 2630 N N . SER B 1 141 ? 17.047 -16.266 5.242 1 68.94 141 SER B N 1
ATOM 2631 C CA . SER B 1 141 ? 17.578 -17.609 5.434 1 68.94 141 SER B CA 1
ATOM 2632 C C . SER B 1 141 ? 19.094 -17.578 5.688 1 68.94 141 SER B C 1
ATOM 2634 O O . SER B 1 141 ? 19.594 -18.328 6.516 1 68.94 141 SER B O 1
ATOM 2636 N N . ILE B 1 142 ? 19.781 -16.656 5.031 1 55.28 142 ILE B N 1
ATOM 2637 C CA . ILE B 1 142 ? 21.234 -16.531 5.133 1 55.28 142 ILE B CA 1
ATOM 2638 C C . ILE B 1 142 ? 21.609 -15.883 6.461 1 55.28 142 ILE B C 1
ATOM 2640 O O . ILE B 1 142 ? 22.594 -16.266 7.094 1 55.28 142 ILE B O 1
ATOM 2644 N N . ASN B 1 143 ? 20.984 -14.539 6.746 1 57.12 143 ASN B N 1
ATOM 2645 C CA . ASN B 1 143 ? 21.328 -13.945 8.039 1 57.12 143 ASN B CA 1
ATOM 2646 C C . ASN B 1 143 ? 21.391 -15.008 9.133 1 57.12 143 ASN B C 1
ATOM 2648 O O . ASN B 1 143 ? 22.156 -14.867 10.094 1 57.12 143 ASN B O 1
ATOM 2652 N N . GLN B 1 144 ? 20.672 -16.016 9.07 1 49.41 144 GLN B N 1
ATOM 2653 C CA . GLN B 1 144 ? 20.938 -17.141 9.945 1 49.41 144 GLN B CA 1
ATOM 2654 C C . GLN B 1 144 ? 22.328 -17.734 9.664 1 49.41 144 GLN B C 1
ATOM 2656 O O . GLN B 1 144 ? 22.938 -18.312 10.547 1 49.41 144 GLN B O 1
ATOM 2661 N N . ARG B 1 145 ? 22.906 -17.625 8.523 1 46.75 145 ARG B N 1
ATOM 2662 C CA . ARG B 1 145 ? 24.25 -18.125 8.242 1 46.75 145 ARG B CA 1
ATOM 2663 C C . ARG B 1 145 ? 25.266 -16.984 8.164 1 46.75 145 ARG B C 1
ATOM 2665 O O . ARG B 1 145 ? 26.469 -17.219 8.039 1 46.75 145 ARG B O 1
ATOM 2672 N N . GLY B 1 146 ? 25.016 -15.672 8.328 1 45.5 146 GLY B N 1
ATOM 2673 C CA . GLY B 1 146 ? 25.922 -14.547 8.406 1 45.5 146 GLY B CA 1
ATOM 2674 C C . GLY B 1 146 ? 26.109 -13.836 7.078 1 45.5 146 GLY B C 1
ATOM 2675 O O . GLY B 1 146 ? 26.844 -12.852 6.988 1 45.5 146 GLY B O 1
ATOM 2676 N N . ASN B 1 147 ? 25.938 -14.398 6.047 1 45.56 147 ASN B N 1
ATOM 2677 C CA . ASN B 1 147 ? 26.328 -13.852 4.754 1 45.56 147 ASN B CA 1
ATOM 2678 C C . ASN B 1 147 ? 25.359 -12.781 4.277 1 45.56 147 ASN B C 1
ATOM 2680 O O . ASN B 1 147 ? 24.141 -12.984 4.309 1 45.56 147 ASN B O 1
ATOM 2684 N N . GLU B 1 148 ? 25.688 -11.562 4.25 1 49.88 148 GLU B N 1
ATOM 2685 C CA . GLU B 1 148 ? 25 -10.305 3.988 1 49.88 148 GLU B CA 1
ATOM 2686 C C . GLU B 1 148 ? 24.375 -10.297 2.594 1 49.88 148 GLU B C 1
ATOM 2688 O O . GLU B 1 148 ? 24.969 -9.766 1.651 1 49.88 148 GLU B O 1
ATOM 2693 N N . ALA B 1 149 ? 23.656 -11.242 2.096 1 55.41 149 ALA B N 1
ATOM 2694 C CA . ALA B 1 149 ? 23.453 -11.477 0.668 1 55.41 149 ALA B CA 1
ATOM 2695 C C . ALA B 1 149 ? 22.672 -10.328 0.036 1 55.41 149 ALA B C 1
ATOM 2697 O O . ALA B 1 149 ? 22.953 -9.922 -1.093 1 55.41 149 ALA B O 1
ATOM 2698 N N . ALA B 1 150 ? 21.641 -9.633 0.59 1 67.81 150 ALA B N 1
ATOM 2699 C CA . ALA B 1 150 ? 20.906 -8.734 -0.305 1 67.81 150 ALA B CA 1
ATOM 2700 C C . ALA B 1 150 ? 21.562 -7.359 -0.342 1 67.81 150 ALA B C 1
ATOM 2702 O O . ALA B 1 150 ? 21.859 -6.777 0.705 1 67.81 150 ALA B O 1
ATOM 2703 N N . GLU B 1 151 ? 22.062 -6.926 -1.5 1 87.12 151 GLU B N 1
ATOM 2704 C CA . GLU B 1 151 ? 22.656 -5.617 -1.76 1 87.12 151 GLU B CA 1
ATOM 2705 C C . GLU B 1 151 ? 21.656 -4.496 -1.503 1 87.12 151 GLU B C 1
ATOM 2707 O O . GLU B 1 151 ? 22.016 -3.314 -1.569 1 87.12 151 GLU B O 1
ATOM 2712 N N . ILE B 1 152 ? 20.391 -4.902 -1.101 1 94.31 152 ILE B N 1
ATOM 2713 C CA . ILE B 1 152 ? 19.375 -3.904 -0.825 1 94.31 152 ILE B CA 1
ATOM 2714 C C . ILE B 1 152 ? 18.672 -4.23 0.495 1 94.31 152 ILE B C 1
ATOM 2716 O O . ILE B 1 152 ? 18.75 -5.367 0.976 1 94.31 152 ILE B O 1
ATOM 2720 N N . LYS B 1 153 ? 18.062 -3.234 1.129 1 94.56 153 LYS B N 1
ATOM 2721 C CA . LYS B 1 153 ? 17.344 -3.42 2.383 1 94.56 153 LYS B CA 1
ATOM 2722 C C . LYS B 1 153 ? 16.125 -2.49 2.463 1 94.56 153 LYS B C 1
ATOM 2724 O O . LYS B 1 153 ? 16.094 -1.459 1.787 1 94.56 153 LYS B O 1
ATOM 2729 N N . LEU B 1 154 ? 15.133 -2.969 3.209 1 95.12 154 LEU B N 1
ATOM 2730 C CA . LEU B 1 154 ? 14.023 -2.094 3.584 1 95.12 154 LEU B CA 1
ATOM 2731 C C . LEU B 1 154 ? 14.461 -1.087 4.641 1 95.12 154 LEU B C 1
ATOM 2733 O O . LEU B 1 154 ? 15.031 -1.467 5.668 1 95.12 154 LEU B O 1
ATOM 2737 N N . HIS B 1 155 ? 14.305 0.14 4.332 1 93.88 155 HIS B N 1
ATOM 2738 C CA . HIS B 1 155 ? 14.711 1.228 5.215 1 93.88 155 HIS B CA 1
ATOM 2739 C C . HIS B 1 155 ? 13.711 2.379 5.164 1 93.88 155 HIS B C 1
ATOM 2741 O O . HIS B 1 155 ? 12.562 2.191 4.773 1 93.88 155 HIS B O 1
ATOM 2747 N N . HIS B 1 156 ? 14.062 3.514 5.68 1 92.06 156 HIS B N 1
ATOM 2748 C CA . HIS B 1 156 ? 13.219 4.703 5.629 1 92.06 156 HIS B CA 1
ATOM 2749 C C . HIS B 1 156 ? 14.047 5.965 5.449 1 92.06 156 HIS B C 1
ATOM 2751 O O . HIS B 1 156 ? 15.242 5.977 5.762 1 92.06 156 HIS B O 1
ATOM 2757 N N . CYS B 1 157 ? 13.453 6.848 4.898 1 91.81 157 CYS B N 1
ATOM 2758 C CA . CYS B 1 157 ? 14.094 8.156 4.836 1 91.81 157 CYS B CA 1
ATOM 2759 C C . CYS B 1 157 ? 14.336 8.711 6.234 1 91.81 157 CYS B C 1
ATOM 2761 O O . CYS B 1 157 ? 13.461 8.641 7.098 1 91.81 157 CYS B O 1
ATOM 2763 N N . ALA B 1 158 ? 15.477 9.281 6.449 1 86.81 158 ALA B N 1
ATOM 2764 C CA . ALA B 1 158 ? 15.844 9.797 7.766 1 86.81 158 ALA B CA 1
ATOM 2765 C C . ALA B 1 158 ? 15.023 11.031 8.117 1 86.81 158 ALA B C 1
ATOM 2767 O O . ALA B 1 158 ? 14.859 11.359 9.297 1 86.81 158 ALA B O 1
ATOM 2768 N N . THR B 1 159 ? 14.445 11.664 7.086 1 82.31 159 THR B N 1
ATOM 2769 C CA . THR B 1 159 ? 13.711 12.898 7.309 1 82.31 159 THR B CA 1
ATOM 2770 C C . THR B 1 159 ? 12.211 12.641 7.34 1 82.31 159 THR B C 1
ATOM 2772 O O . THR B 1 159 ? 11.547 12.906 8.344 1 82.31 159 THR B O 1
ATOM 2775 N N . CYS B 1 160 ? 11.711 12.039 6.301 1 82.88 160 CYS B N 1
ATOM 2776 C CA . CYS B 1 160 ? 10.258 11.93 6.211 1 82.88 160 CYS B CA 1
ATOM 2777 C C . CYS B 1 160 ? 9.789 10.57 6.719 1 82.88 160 CYS B C 1
ATOM 2779 O O . CYS B 1 160 ? 8.586 10.367 6.926 1 82.88 160 CYS B O 1
ATOM 2781 N N . LYS B 1 161 ? 10.633 9.617 6.844 1 85.5 161 LYS B N 1
ATOM 2782 C CA . LYS B 1 161 ? 10.398 8.328 7.488 1 85.5 161 LYS B CA 1
ATOM 2783 C C . LYS B 1 161 ? 9.547 7.418 6.602 1 85.5 161 LYS B C 1
ATOM 2785 O O . LYS B 1 161 ? 9.102 6.359 7.043 1 85.5 161 LYS B O 1
ATOM 2790 N N . LEU B 1 162 ? 9.383 7.824 5.352 1 92.12 162 LEU B N 1
ATOM 2791 C CA . LEU B 1 162 ? 8.711 6.938 4.414 1 92.12 162 LEU B CA 1
ATOM 2792 C C . LEU B 1 162 ? 9.547 5.688 4.148 1 92.12 162 LEU B C 1
ATOM 2794 O O . LEU B 1 162 ? 10.766 5.77 4.023 1 92.12 162 L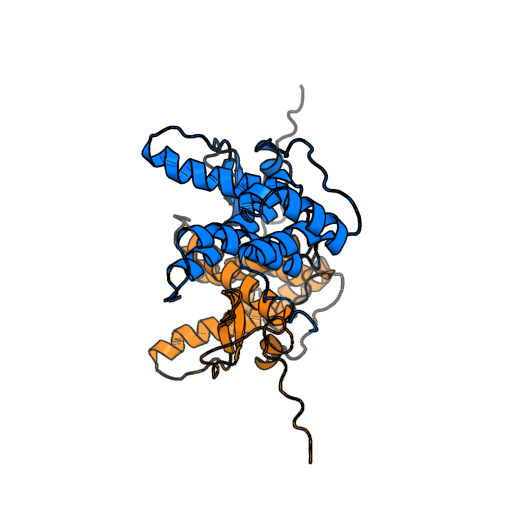EU B O 1
ATOM 2798 N N . PRO B 1 163 ? 8.922 4.547 4.094 1 94.31 163 PRO B N 1
ATOM 2799 C CA . PRO B 1 163 ? 9.664 3.326 3.773 1 94.31 163 PRO B CA 1
ATOM 2800 C C . PRO B 1 163 ? 10.172 3.303 2.334 1 94.31 163 PRO B C 1
ATOM 2802 O O . PRO B 1 163 ? 9.477 3.766 1.424 1 94.31 163 PRO B O 1
ATOM 2805 N N . LEU B 1 164 ? 11.352 2.867 2.18 1 96.62 164 LEU B N 1
ATOM 2806 C CA . LEU B 1 164 ? 12.016 2.75 0.885 1 96.62 164 LEU B CA 1
ATOM 2807 C C . LEU B 1 164 ? 12.898 1.512 0.838 1 96.62 164 LEU B C 1
ATOM 2809 O O . LEU B 1 164 ? 13.391 1.056 1.873 1 96.62 164 LEU B O 1
ATOM 2813 N N . ILE B 1 165 ? 13.055 0.963 -0.295 1 97.38 165 ILE B N 1
ATOM 2814 C CA . ILE B 1 165 ? 14.148 0.031 -0.541 1 97.38 165 ILE B CA 1
ATOM 2815 C C . ILE B 1 165 ? 15.414 0.805 -0.927 1 97.38 165 ILE B C 1
ATOM 2817 O O . ILE B 1 165 ? 15.391 1.605 -1.864 1 97.38 165 ILE B O 1
ATOM 2821 N N . VAL B 1 166 ? 16.516 0.614 -0.186 1 96.56 166 VAL B N 1
ATOM 2822 C CA . VAL B 1 166 ? 17.734 1.374 -0.422 1 96.56 166 VAL B CA 1
ATOM 2823 C C . VAL B 1 166 ? 18.938 0.426 -0.467 1 96.56 166 VAL B C 1
ATOM 2825 O O . VAL B 1 166 ? 18.828 -0.729 -0.048 1 96.56 166 VAL B O 1
ATOM 2828 N N . PRO B 1 167 ? 20.016 0.89 -1.024 1 94.88 167 PRO B N 1
ATOM 2829 C CA . PRO B 1 167 ? 21.219 0.057 -0.941 1 94.88 167 PRO B CA 1
ATOM 2830 C C . PRO B 1 167 ? 21.609 -0.271 0.498 1 94.88 167 PRO B C 1
ATOM 2832 O O . PRO B 1 167 ? 21.5 0.582 1.382 1 94.88 167 PRO B O 1
ATOM 2835 N N . ARG B 1 168 ? 22.141 -1.427 0.701 1 92.75 168 ARG B N 1
ATOM 2836 C CA . ARG B 1 168 ? 22.391 -1.975 2.033 1 92.75 168 ARG B CA 1
ATOM 2837 C C . ARG B 1 168 ? 23.453 -1.171 2.771 1 92.75 168 ARG B C 1
ATOM 2839 O O . ARG B 1 168 ? 23.422 -1.063 3.998 1 92.75 168 ARG B O 1
ATOM 2846 N N . HIS B 1 169 ? 24.328 -0.547 2.131 1 91.81 169 HIS B N 1
ATOM 2847 C CA . HIS B 1 169 ? 25.484 0.08 2.756 1 91.81 169 HIS B CA 1
ATOM 2848 C C . HIS B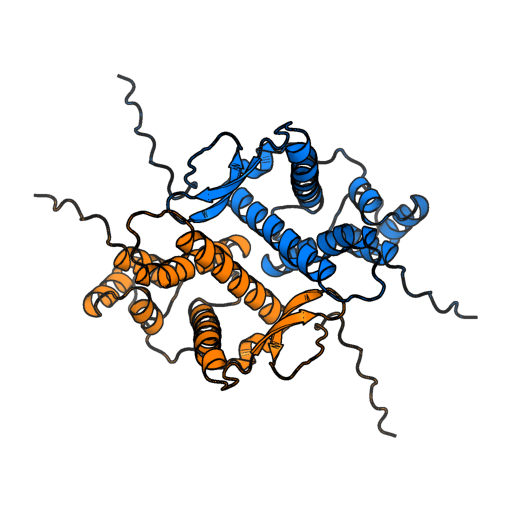 1 169 ? 25.094 1.382 3.451 1 91.81 169 HIS B C 1
ATOM 2850 O O . HIS B 1 169 ? 25.875 1.923 4.238 1 91.81 169 HIS B O 1
ATOM 2856 N N . TYR B 1 170 ? 23.953 1.921 3.191 1 91.88 170 TYR B N 1
ATOM 2857 C CA . TYR B 1 170 ? 23.531 3.152 3.852 1 91.88 170 TYR B CA 1
ATOM 2858 C C . TYR B 1 170 ? 23.141 2.889 5.301 1 91.88 170 TYR B C 1
ATOM 2860 O O . TYR B 1 170 ? 22.375 1.959 5.582 1 91.88 170 TYR B O 1
ATOM 2868 N N . THR B 1 171 ? 23.719 3.646 6.117 1 91.81 171 THR B N 1
ATOM 2869 C CA . THR B 1 171 ? 23.25 3.631 7.496 1 91.81 171 THR B CA 1
ATOM 2870 C C . THR B 1 171 ? 22.109 4.621 7.684 1 91.81 171 THR B C 1
ATOM 2872 O O . THR B 1 171 ? 21.094 4.301 8.32 1 91.81 171 THR B O 1
ATOM 2875 N N . GLU B 1 172 ? 22.359 5.816 7.121 1 91.5 172 GLU B N 1
ATOM 2876 C CA . GLU B 1 172 ? 21.328 6.84 7.039 1 91.5 172 GLU B CA 1
ATOM 2877 C C . GLU B 1 172 ? 21.016 7.191 5.586 1 91.5 172 GLU B C 1
ATOM 2879 O O . GLU B 1 172 ? 21.922 7.355 4.77 1 91.5 172 GLU B O 1
ATOM 2884 N N . TYR B 1 173 ? 19.766 7.223 5.305 1 93.44 173 TYR B N 1
ATOM 2885 C CA . TYR B 1 173 ? 19.344 7.465 3.926 1 93.44 173 TYR B CA 1
ATOM 2886 C C . TYR B 1 173 ? 18.312 8.586 3.859 1 93.44 173 TYR B C 1
ATOM 2888 O O . TYR B 1 173 ? 17.406 8.656 4.695 1 93.44 173 TYR B O 1
ATOM 2896 N N . HIS B 1 174 ? 18.547 9.453 2.904 1 93.06 174 HIS B N 1
ATOM 2897 C CA . HIS B 1 174 ? 17.562 10.484 2.592 1 93.06 174 HIS B CA 1
ATOM 2898 C C . HIS B 1 174 ? 16.984 10.289 1.196 1 93.06 174 HIS B C 1
ATOM 2900 O O . HIS B 1 174 ? 17.719 10.109 0.228 1 93.06 174 HIS B O 1
ATOM 2906 N N . CYS B 1 175 ? 15.719 10.383 1.177 1 91.88 175 CYS B N 1
ATOM 2907 C CA . CYS B 1 175 ? 15.078 10.156 -0.115 1 91.88 175 CYS B CA 1
ATOM 2908 C C . CYS B 1 175 ? 15.32 11.336 -1.054 1 91.88 175 CYS B C 1
ATOM 2910 O O . CYS B 1 175 ? 15.906 12.344 -0.653 1 91.88 175 CYS B O 1
ATOM 2912 N N . ALA B 1 176 ? 14.914 11.172 -2.32 1 89.5 176 ALA B N 1
ATOM 2913 C CA . ALA B 1 176 ? 15.188 12.141 -3.377 1 89.5 176 ALA B CA 1
ATOM 2914 C C . ALA B 1 176 ? 14.672 13.531 -2.998 1 89.5 176 ALA B C 1
ATOM 2916 O O . ALA B 1 176 ? 15.25 14.547 -3.391 1 89.5 176 ALA B O 1
ATOM 2917 N N . GLU B 1 177 ? 13.562 13.578 -2.209 1 82.81 177 GLU B N 1
ATOM 2918 C CA . GLU B 1 177 ? 12.961 14.852 -1.833 1 82.81 177 GLU B CA 1
ATOM 2919 C C . GLU B 1 177 ? 13.719 15.492 -0.673 1 82.81 177 GLU B C 1
ATOM 2921 O O . GLU B 1 177 ? 13.555 16.688 -0.403 1 82.81 177 GLU B O 1
ATOM 2926 N N . HIS B 1 178 ? 14.547 14.711 -0.018 1 88.06 178 HIS B N 1
ATOM 2927 C CA . HIS B 1 178 ? 15.203 15.227 1.181 1 88.06 178 HIS B CA 1
ATOM 2928 C C . HIS B 1 178 ? 16.719 15.109 1.069 1 88.06 178 HIS B C 1
ATOM 2930 O O . HIS B 1 178 ? 17.438 15.344 2.045 1 88.06 178 HIS B O 1
ATOM 2936 N N . LYS B 1 179 ? 17.203 14.695 -0.039 1 82.31 179 LYS B N 1
ATOM 2937 C CA . LYS B 1 179 ? 18.656 14.672 -0.217 1 82.31 179 LYS B CA 1
ATOM 2938 C C . LYS B 1 179 ? 19.234 16.078 -0.18 1 82.31 179 LYS B C 1
ATOM 2940 O O . LYS B 1 179 ? 18.703 17 -0.798 1 82.31 179 LYS B O 1
ATOM 2945 N N . PRO B 1 180 ? 20.141 16.188 0.807 1 73.44 180 PRO B N 1
ATOM 2946 C CA . PRO B 1 180 ? 20.766 17.516 0.865 1 73.44 180 PRO B CA 1
ATOM 2947 C C . PRO B 1 180 ? 21.344 17.953 -0.481 1 73.44 180 PRO B C 1
ATOM 2949 O O . PRO B 1 180 ? 21.797 17.125 -1.27 1 73.44 180 PRO B O 1
ATOM 2952 N N . LYS B 1 181 ? 20.859 19.062 -1.052 1 61.09 181 LYS B N 1
ATOM 2953 C CA . LYS B 1 181 ? 21.406 19.609 -2.287 1 61.09 181 LYS B CA 1
ATOM 2954 C C . LYS B 1 181 ? 22.922 19.609 -2.266 1 61.09 181 LYS B C 1
ATOM 2956 O O . LYS B 1 181 ? 23.547 20.031 -1.286 1 61.09 181 LYS B O 1
ATOM 2961 N N . GLY B 1 182 ? 23.484 18.547 -2.742 1 50.91 182 GLY B N 1
ATOM 2962 C CA . GLY B 1 182 ? 24.938 18.594 -2.85 1 50.91 182 GLY B CA 1
ATOM 2963 C C . GLY B 1 182 ? 25.453 19.984 -3.182 1 50.91 182 GLY B C 1
ATOM 2964 O O . GLY B 1 182 ? 24.828 20.734 -3.932 1 50.91 182 GLY B O 1
ATOM 2965 N N . ARG B 1 183 ? 26.172 20.688 -2.316 1 45.66 183 ARG B N 1
ATOM 2966 C CA . ARG B 1 183 ? 27 21.844 -2.625 1 45.66 183 ARG B CA 1
ATOM 2967 C C . ARG B 1 183 ? 27.672 21.688 -3.98 1 45.66 183 ARG B C 1
ATOM 2969 O O . ARG B 1 183 ? 28.219 20.625 -4.293 1 45.66 183 ARG B O 1
ATOM 2976 N N . ARG B 1 184 ? 27.219 22.375 -5.07 1 42.81 184 ARG B N 1
ATOM 2977 C CA . ARG B 1 184 ? 28.078 22.562 -6.234 1 42.81 184 ARG B CA 1
ATOM 2978 C C . ARG B 1 184 ? 29.531 22.75 -5.816 1 42.81 184 ARG B C 1
ATOM 2980 O O . ARG B 1 184 ? 29.844 23.625 -5.004 1 42.81 184 ARG B O 1
ATOM 2987 N N . SER B 1 185 ? 30.234 21.734 -5.703 1 37.94 185 SER B N 1
ATOM 2988 C CA . SER B 1 185 ? 31.656 22.016 -5.68 1 37.94 185 SER B CA 1
ATOM 2989 C C . SER B 1 185 ? 32.031 23.094 -6.699 1 37.94 185 SER B C 1
ATOM 2991 O O . SER B 1 185 ? 31.734 22.969 -7.887 1 37.94 185 SER B O 1
ATOM 2993 N N . THR B 1 186 ? 32 24.359 -6.254 1 31.97 186 THR B N 1
ATOM 2994 C CA . THR B 1 186 ? 32.781 25.312 -7.039 1 31.97 186 THR B CA 1
ATOM 2995 C C . THR B 1 186 ? 34.156 24.719 -7.379 1 31.97 186 THR B C 1
ATOM 2997 O O . THR B 1 186 ? 35 24.5 -6.492 1 31.97 186 THR B O 1
ATOM 3000 N N . LYS B 1 187 ? 34.375 24.094 -8.391 1 35.47 187 LYS B N 1
ATOM 3001 C CA . LYS B 1 187 ? 35.688 24.094 -9.031 1 35.47 187 LYS B CA 1
ATOM 3002 C C . LYS B 1 187 ? 36.25 25.516 -9.125 1 35.47 187 LYS B C 1
ATOM 3004 O O . LYS B 1 187 ? 35.688 26.375 -9.797 1 35.47 187 LYS B O 1
ATOM 3009 N N . GLY B 1 188 ? 36.812 25.953 -7.945 1 22.84 188 GLY B N 1
ATOM 3010 C CA . GLY B 1 188 ? 37.938 26.875 -8.156 1 22.84 188 GLY B CA 1
ATOM 3011 C C . GLY B 1 188 ? 39.062 26.25 -8.953 1 22.84 188 GLY B C 1
ATOM 3012 O O . GLY B 1 188 ? 39.281 25.047 -8.898 1 22.84 188 GLY B O 1
#

Organism: NCBI:txid488447

Foldseek 3Di:
DPPPPPDDDQLVVLLLLCLLLVHADVVNCVLSVDDPVVSQVSNCVRPNDGGDDDDFDQDLVVCAPALVSFQLLLQLQVQLVVQLVCQVPPPPPPDDNVNSSSVSLSVSLVVSQVVLVHSVSRPQGSSNSVNSNVLVVVCVVCVVVPDNPRQWDWFAAPPPRRITIHGPPDPHDHHPVGPDPPDPPPPD/DPPPPPDDDQLVVLLLLCLLLVHADVVNCVLSVDDPVVSQVSNCVRPNDGGDDDDFDQDLVVCAPALVSFQLLLQLQVQLVVQLVCQVPDPPPPDDNVNSSSVSLSVSLVVSQVVLVHSVSRPQGSSNSVNSNVLVVVCVVCVVVPDNPRQWDWFAAPPPRRITIHGPPDPHDHHPVGPDPPPPPPPD

Solvent-accessible surface area (backbone atoms only — not comparable to full-atom values): 21510 Å² total; per-residue (Å²): 128,80,74,74,77,72,79,75,49,70,36,52,50,46,31,50,56,34,49,72,64,68,36,43,40,68,59,38,39,70,59,18,66,49,56,68,71,56,48,51,50,45,28,38,73,70,71,70,41,77,75,51,77,70,86,72,75,75,65,68,65,62,46,51,70,41,63,67,47,7,39,49,50,31,48,52,52,51,47,27,52,50,40,37,48,50,59,67,68,43,83,55,82,81,65,55,75,84,48,43,66,44,50,21,49,56,45,34,52,51,51,48,19,56,55,19,70,30,67,88,57,42,86,73,49,60,59,50,48,50,44,54,53,48,45,56,51,48,28,64,58,27,58,73,70,65,54,78,66,47,70,49,37,86,45,43,22,73,80,76,49,50,56,22,32,36,57,47,85,56,89,74,41,54,43,80,92,59,44,74,76,73,75,76,74,71,82,120,127,81,73,74,77,72,78,74,50,70,37,51,51,46,31,50,55,35,50,74,63,68,36,41,41,68,59,35,40,69,58,19,67,49,56,68,71,57,49,51,50,44,28,38,73,70,71,71,40,76,74,51,80,72,85,72,74,73,65,68,64,61,46,49,70,42,62,68,46,8,39,48,49,29,48,50,53,51,45,28,53,51,39,36,48,51,59,67,69,42,83,55,82,82,63,56,76,84,49,42,65,42,51,23,50,55,46,34,51,52,50,50,19,57,57,20,68,30,69,88,57,42,88,71,49,60,57,48,49,50,44,53,53,50,43,55,52,49,27,62,59,28,56,75,72,64,54,81,67,47,70,51,36,85,47,42,22,73,78,77,49,50,56,23,31,37,57,48,85,56,89,74,43,55,42,81,92,60,45,74,75,72,75,75,74,72,81,120

Radius of gyration: 23.35 Å; Cα contacts (8 Å, |Δi|>4): 457; chains: 2; bounding box: 80×80×55 Å

Nearest PDB structures (foldseek):
  2avu-assembly1_E  TM=7.866E-01  e=2.380E-07  Escherichia coli
  8j56-assembly1_F  TM=7.821E-01  e=4.654E-07  Cupriavidus necator
  2avu-assembly1_E  TM=7.865E-01  e=1.702E-07  Escherichia coli
  8j56-assembly1_F  TM=8.029E-01  e=3.328E-07  Cupriavidus necator

Sequence (376 aa):
MLTVGSQPTLNERIARVLIQSGTRRPVVKSMSRVPDPKIDQMYTQEIGRNSTSGQLPSSLEWFTKTHRIQMHAAFLLLAYRRIHKSLRSGTYEGMMPDSIPRIAFTRTLTWYHEICGGQDNAIISSQRLYTLIRTFADAQSINQRGNEAAEIKLHHCATCKLPLIVPRHYTEYHCAEHKPKGRRSTKGMLTVGSQPTLNERIARVLIQSGTRRPVVKSMSRVPDPKIDQMYTQEIGRNSTSGQLPSSLEWFTKTHRIQMHAAFLLLAYRRIHKSLRSGTYEGMMPDSIPRIAFTRTLTWYHEICGGQDNAIISSQRLYTLIRTFADAQSINQRGNEAAEIKLHHCATCKLPLIVPRHYTEYHCAEHKPKGRRSTKG